Protein AF-A0AAN9B9Y9-F1 (afdb_monomer)

Solvent-accessible surface area (backbone atoms only — not comparable to full-atom values): 14042 Å² total; per-residue (Å²): 107,97,90,59,78,89,82,85,87,78,73,58,68,24,82,73,65,48,73,63,54,46,51,42,49,52,54,28,55,52,28,46,52,49,54,69,41,94,78,52,61,64,66,44,74,48,77,42,57,55,57,67,55,60,54,48,75,81,46,95,63,57,71,70,52,48,52,30,53,48,32,47,52,60,28,45,77,64,21,50,72,43,80,43,78,44,82,70,95,72,79,52,65,71,57,56,49,50,54,50,47,54,57,54,31,71,72,46,88,50,50,93,59,89,73,52,72,68,51,50,53,50,51,52,52,50,52,50,50,52,53,48,21,64,76,49,80,65,56,51,79,93,77,44,42,58,83,78,47,54,75,66,50,35,50,30,53,53,17,47,75,69,54,69,24,70,36,35,38,37,31,28,76,72,71,76,34,97,54,28,66,27,94,74,72,82,48,54,28,37,64,66,34,60,78,72,67,38,71,84,44,47,70,62,46,63,72,67,40,66,92,84,71,45,73,59,41,43,74,69,38,52,57,65,37,42,48,42,43,45,50,49,37,57,77,67,73,50,55,76

Secondary structure (DSSP, 8-state):
-TTPPPP-------SS--HHHHHHHHHHHHHHHHHHSSS--SEEEEEES-HHHHHGGGS---HHHHHHHHHHHHHHTTSEEEEEE--TTS--HHHHHHHHHHHHHTTSPPP--PPPHHHHHHHHHHHHHHHHHHHTTT--TTT-GGGGS-HHHHHHHHHHHHT-SSSHHHHHHTTS-S--B-TTSSSB--HHIIIII-GGGHHHHHHHS-TT--HHHHHHS-HHHHHHHHHHHHHTT---

Nearest PDB structures (foldseek):
  3aa5-assembly1_X  TM=7.289E-01  e=7.548E-03  Escherichia coli K-12
  1wsj-assembly3_C  TM=7.538E-01  e=1.347E-02  Escherichia coli
  1rbs-assembly1_A  TM=7.307E-01  e=1.200E-02  Escherichia coli
  1lav-assembly1_A  TM=6.649E-01  e=1.907E-02  Escherichia coli
  1law-assembly1_A  TM=6.795E-01  e=3.030E-02  Escherichia coli

Organism: NCBI:txid31220

Sequence (240 aa):
MPGRPPETLTTPCGVLCSNFKAEVVALHTAADFLTSLEETPPKVVFLSDCLSALQVLTAPAEHLVEELKKSLNDLSQKASVVLQWIPAHCGIAGNEKADGLAKDAGRQEQPETSLSFRETKTLIKHRWKTAFKERNGGYKPDQDPIHRLSRAEQTAIFRLRTGHCGFKAHLKRIGVAESALCDCGAADQTVEHVLNTCTNFTLLRNQIWPEGATLETKLWGTSEDLKATFQFTTAAELRP

Mean predicted aligned error: 8.9 Å

InterPro domains:
  IPR002156 Ribonuclease H domain [PF00075] (19-105)
  IPR002156 Ribonuclease H domain [PS50879] (1-107)
  IPR012337 Ribonuclease H-like superfamily [SSF53098] (16-109)
  IPR036397 Ribonuclease H superfamily [G3DSA:3.30.420.10] (5-104)

Structure (mmCIF, N/CA/C/O backbone):
data_AF-A0AAN9B9Y9-F1
#
_entry.id   AF-A0AAN9B9Y9-F1
#
loop_
_atom_site.group_PDB
_atom_site.id
_atom_site.type_symbol
_atom_site.label_atom_id
_atom_site.label_alt_id
_atom_site.label_comp_id
_atom_site.label_asym_id
_atom_site.label_entity_id
_atom_site.label_seq_id
_atom_site.pdbx_PDB_ins_code
_atom_site.Cartn_x
_atom_site.Cartn_y
_atom_site.Cartn_z
_atom_site.occupancy
_atom_site.B_iso_or_equiv
_atom_site.auth_seq_id
_atom_site.auth_comp_id
_atom_site.auth_asym_id
_atom_site.auth_atom_id
_atom_site.pdbx_PDB_model_num
ATOM 1 N N . MET A 1 1 ? -31.095 3.823 28.578 1.00 54.66 1 MET A N 1
ATOM 2 C CA . MET A 1 1 ? -32.213 3.661 29.533 1.00 54.66 1 MET A CA 1
ATOM 3 C C . MET A 1 1 ? -33.482 3.429 28.732 1.00 54.66 1 MET A C 1
ATOM 5 O O . MET A 1 1 ? -33.641 4.133 27.737 1.00 54.66 1 MET A O 1
ATOM 9 N N . PRO A 1 2 ? -34.343 2.462 29.083 1.00 48.34 2 PRO A N 1
ATOM 10 C CA . PRO A 1 2 ? -35.635 2.302 28.418 1.00 48.34 2 PRO A CA 1
ATOM 11 C C . PRO A 1 2 ? -36.357 3.659 28.361 1.00 48.34 2 PRO A C 1
ATOM 13 O O . PRO A 1 2 ? -36.579 4.272 29.399 1.00 48.34 2 PRO A O 1
ATOM 16 N N . GLY A 1 3 ? -36.627 4.169 27.155 1.00 65.38 3 GLY A N 1
ATOM 17 C CA . GLY A 1 3 ? -37.324 5.446 26.949 1.00 65.38 3 GLY A CA 1
ATOM 18 C C . GLY A 1 3 ? -36.472 6.727 26.906 1.00 65.38 3 GLY A C 1
ATOM 19 O O . GLY A 1 3 ? -37.033 7.783 26.631 1.00 65.38 3 GLY A O 1
ATOM 20 N N . ARG A 1 4 ? -35.145 6.681 27.110 1.00 70.06 4 ARG A N 1
ATOM 21 C CA . ARG A 1 4 ? -34.273 7.864 26.918 1.00 70.06 4 ARG A CA 1
ATOM 22 C C . ARG A 1 4 ? -33.879 7.986 25.436 1.00 70.06 4 ARG A C 1
ATOM 24 O O . ARG A 1 4 ? -33.503 6.966 24.850 1.00 70.06 4 ARG A O 1
ATOM 31 N N . PRO A 1 5 ? -33.965 9.180 24.817 1.00 77.00 5 PRO A N 1
ATOM 32 C CA . PRO A 1 5 ? -33.551 9.367 23.430 1.00 77.00 5 PRO A CA 1
ATOM 33 C C . PRO A 1 5 ? -32.056 9.055 23.256 1.00 77.00 5 PRO A C 1
ATOM 35 O O . PRO A 1 5 ? -31.288 9.174 24.214 1.00 77.00 5 PRO A O 1
ATOM 38 N N . PRO A 1 6 ? -31.627 8.641 22.052 1.00 84.19 6 PRO A N 1
ATOM 39 C CA . PRO A 1 6 ? -30.222 8.385 21.780 1.00 84.19 6 PRO A CA 1
ATOM 40 C C . PRO A 1 6 ? -29.417 9.678 21.915 1.00 84.19 6 PRO A C 1
ATOM 42 O O . PRO A 1 6 ? -29.689 10.662 21.228 1.00 84.19 6 PRO A O 1
ATOM 45 N N . GLU A 1 7 ? -28.402 9.649 22.771 1.00 88.44 7 GLU A N 1
ATOM 46 C CA . GLU A 1 7 ? -27.444 10.740 22.913 1.00 88.44 7 GLU A CA 1
ATOM 47 C C . GLU A 1 7 ? -26.285 10.564 21.933 1.00 88.44 7 GLU A C 1
ATOM 49 O O . GLU A 1 7 ? -26.023 9.475 21.415 1.00 88.44 7 GLU A O 1
ATOM 54 N N . THR A 1 8 ? -25.636 11.667 21.585 1.00 91.88 8 THR A N 1
ATOM 55 C CA . THR A 1 8 ? -24.572 11.697 20.585 1.00 91.88 8 THR A CA 1
ATOM 56 C C . THR A 1 8 ? -23.450 12.577 21.098 1.00 91.88 8 THR A C 1
ATOM 58 O O . THR A 1 8 ? -23.686 13.715 21.491 1.00 91.88 8 THR A O 1
ATOM 61 N N . LEU A 1 9 ? -22.241 12.024 21.093 1.00 90.75 9 LEU A N 1
ATOM 62 C CA . LEU A 1 9 ? -21.032 12.672 21.579 1.00 90.75 9 LEU A CA 1
ATOM 63 C C . LEU A 1 9 ? -20.006 12.688 20.452 1.00 90.75 9 LEU A C 1
ATOM 65 O O . LEU A 1 9 ? -19.842 11.698 19.740 1.00 90.75 9 LEU A O 1
ATOM 69 N N . THR A 1 10 ? -19.312 13.810 20.307 1.00 91.69 10 THR A N 1
ATOM 70 C CA . THR A 1 10 ? -18.223 13.980 19.344 1.00 91.69 10 THR A CA 1
ATOM 71 C C . THR A 1 10 ? -17.071 14.701 20.016 1.00 91.69 10 THR A C 1
ATOM 73 O O . THR A 1 10 ? -17.288 15.719 20.673 1.00 91.69 10 THR A O 1
ATOM 76 N N . THR A 1 11 ? -15.850 14.211 19.817 1.00 90.25 11 THR A N 1
ATOM 77 C CA . THR A 1 11 ? -14.635 14.832 20.353 1.00 90.25 11 THR A CA 1
ATOM 78 C C . THR A 1 11 ? -13.632 15.048 19.221 1.00 90.25 11 THR A C 1
ATOM 80 O O . THR A 1 11 ? -13.178 14.070 18.621 1.00 90.25 11 THR A O 1
ATOM 83 N N . PRO A 1 12 ? -13.269 16.304 18.907 1.00 90.06 12 PRO A N 1
ATOM 84 C CA . PRO A 1 12 ? -12.158 16.606 18.011 1.00 90.06 12 PRO A CA 1
ATOM 85 C C . PRO A 1 12 ? -10.853 15.985 18.524 1.00 90.06 12 PRO A C 1
ATOM 87 O O . PRO A 1 12 ? -10.478 16.173 19.679 1.00 90.06 12 PRO A O 1
ATOM 90 N N . CYS A 1 13 ? -10.153 15.239 17.670 1.00 88.75 13 CYS A N 1
ATOM 91 C CA . CYS A 1 13 ? -8.964 14.471 18.067 1.00 88.75 13 CYS A CA 1
ATOM 92 C C . CYS A 1 13 ? -7.635 15.152 17.690 1.00 88.75 13 CYS A C 1
ATOM 94 O O . CYS A 1 13 ? -6.559 14.590 17.929 1.00 88.75 13 CYS A O 1
ATOM 96 N N . GLY A 1 14 ? -7.722 16.351 17.110 1.00 87.88 14 GLY A N 1
ATOM 97 C CA . GLY A 1 14 ? -6.598 17.206 16.753 1.00 87.88 14 GLY A CA 1
ATOM 98 C C . GLY A 1 14 ? -6.315 17.256 15.253 1.00 87.88 14 GLY A C 1
ATOM 99 O O . GLY A 1 14 ? -6.733 16.388 14.487 1.00 87.88 14 GLY A O 1
ATOM 100 N N . VAL A 1 15 ? -5.573 18.291 14.836 1.00 85.38 15 VAL A N 1
ATOM 101 C CA . VAL A 1 15 ? -5.260 18.580 13.415 1.00 85.38 15 VAL A CA 1
ATOM 102 C C . VAL A 1 15 ? -4.589 17.391 12.721 1.00 85.38 15 VAL A C 1
ATOM 104 O O . VAL A 1 15 ? -4.795 17.132 11.536 1.00 85.38 15 VAL A O 1
ATOM 107 N N . LEU A 1 16 ? -3.764 16.662 13.469 1.00 84.50 16 LEU A N 1
ATOM 108 C CA . LEU A 1 16 ? -3.099 15.451 13.028 1.00 84.50 16 LEU A CA 1
ATOM 109 C C . LEU A 1 16 ? -3.504 14.322 13.972 1.00 84.50 16 LEU A C 1
ATOM 111 O O . LEU A 1 16 ? -3.171 14.334 15.154 1.00 84.50 16 LEU A O 1
ATOM 115 N N . CYS A 1 17 ? -4.230 13.344 13.439 1.00 85.19 17 CYS A N 1
ATOM 116 C CA . CYS A 1 17 ? -4.747 12.225 14.208 1.00 85.19 17 CYS A CA 1
ATOM 117 C C . CYS A 1 17 ? -4.655 10.937 13.386 1.00 85.19 17 CYS A C 1
ATOM 119 O O . CYS A 1 17 ? -4.873 10.937 12.173 1.00 85.19 17 CYS A O 1
ATOM 121 N N . SER A 1 18 ? -4.299 9.834 14.042 1.00 85.62 18 SER A N 1
ATOM 122 C CA . SER A 1 18 ? -4.436 8.501 13.453 1.00 85.62 18 SER A CA 1
ATOM 123 C C . SER A 1 18 ? -5.837 7.947 13.722 1.00 85.62 18 SER A C 1
ATOM 125 O O . SER A 1 18 ? -6.394 8.211 14.783 1.00 85.62 18 SER A O 1
ATOM 127 N N . ASN A 1 19 ? -6.379 7.110 12.827 1.00 87.50 19 ASN A N 1
ATOM 128 C CA . ASN A 1 19 ? -7.660 6.427 13.084 1.00 87.50 19 ASN A CA 1
ATOM 129 C C . ASN A 1 19 ? -7.637 5.692 14.432 1.00 87.50 19 ASN A C 1
ATOM 131 O O . ASN A 1 19 ? -8.579 5.777 15.201 1.00 87.50 19 ASN A O 1
ATOM 135 N N . PHE A 1 20 ? -6.516 5.043 14.758 1.00 88.50 20 PHE A N 1
ATOM 136 C CA . PHE A 1 20 ? -6.334 4.386 16.049 1.00 88.50 20 PHE A CA 1
ATOM 137 C C . PHE A 1 20 ? -6.527 5.344 17.240 1.00 88.50 20 PHE A C 1
ATOM 139 O O . PHE A 1 20 ? -7.249 5.006 18.172 1.00 88.50 20 PHE A O 1
ATOM 146 N N . LYS A 1 21 ? -5.918 6.540 17.213 1.00 89.12 21 LYS A N 1
ATOM 147 C CA . LYS A 1 21 ? -6.107 7.546 18.271 1.00 89.12 21 LYS A CA 1
ATOM 148 C C . LYS A 1 21 ? -7.563 7.999 18.350 1.00 89.12 21 LYS A C 1
ATOM 150 O O . LYS A 1 21 ? -8.086 8.080 19.453 1.00 89.12 21 LYS A O 1
ATOM 155 N N . ALA A 1 22 ? -8.208 8.255 17.212 1.00 91.56 22 ALA A N 1
ATOM 156 C CA . ALA A 1 22 ? -9.609 8.674 17.183 1.00 91.56 22 ALA A CA 1
ATOM 157 C C . ALA A 1 22 ? -10.536 7.641 17.850 1.00 91.56 22 ALA A C 1
ATOM 159 O O . ALA A 1 22 ? -11.379 8.007 18.663 1.00 91.56 22 ALA A O 1
ATOM 160 N N . GLU A 1 23 ? -10.313 6.353 17.587 1.00 94.06 23 GLU A N 1
ATOM 161 C CA . GLU A 1 23 ? -11.067 5.249 18.198 1.00 94.06 23 GLU A CA 1
ATOM 162 C C . GLU A 1 23 ? -10.848 5.154 19.714 1.00 94.06 23 GLU A C 1
ATOM 164 O O . GLU A 1 23 ? -11.797 5.007 20.483 1.00 94.06 23 GLU A O 1
ATOM 169 N N . VAL A 1 24 ? -9.598 5.292 20.170 1.00 93.25 24 VAL A N 1
ATOM 170 C CA . VAL A 1 24 ? -9.273 5.295 21.606 1.00 93.25 24 VAL A CA 1
ATOM 171 C C . VAL A 1 24 ? -9.904 6.500 22.312 1.00 93.25 24 VAL A C 1
ATOM 173 O O . VAL A 1 24 ? -10.476 6.336 23.388 1.00 93.25 24 VAL A O 1
ATOM 176 N N . VAL A 1 25 ? -9.857 7.690 21.700 1.00 93.31 25 VAL A N 1
ATOM 177 C CA . VAL A 1 25 ? -10.509 8.901 22.228 1.00 93.31 25 VAL A CA 1
ATOM 178 C C . VAL A 1 25 ? -12.027 8.723 22.280 1.00 93.31 25 VAL A C 1
ATOM 180 O O . VAL A 1 25 ? -12.633 9.079 23.284 1.00 93.31 25 VAL A O 1
ATOM 183 N N . ALA A 1 26 ? -12.649 8.128 21.260 1.00 95.44 26 ALA A N 1
ATOM 184 C CA . ALA A 1 26 ? -14.091 7.883 21.249 1.00 95.44 26 ALA A CA 1
ATOM 185 C C . ALA A 1 26 ? -14.529 6.956 22.396 1.00 95.44 26 ALA A C 1
ATOM 187 O O . ALA A 1 26 ? -15.488 7.265 23.109 1.00 95.44 26 ALA A O 1
ATOM 188 N N . LEU A 1 27 ? -13.799 5.856 22.619 1.00 96.38 27 LEU A N 1
ATOM 189 C CA . LEU A 1 27 ? -14.042 4.952 23.748 1.00 96.38 27 LEU A CA 1
ATOM 190 C C . LEU A 1 27 ? -13.842 5.659 25.094 1.00 96.38 27 LEU A C 1
ATOM 192 O O . LEU A 1 27 ? -14.656 5.480 25.998 1.00 96.38 27 LEU A O 1
ATOM 196 N N . HIS A 1 28 ? -12.795 6.479 25.211 1.00 95.50 28 HIS A N 1
ATOM 197 C CA . HIS A 1 28 ? -12.481 7.224 26.430 1.00 95.50 28 HIS A CA 1
ATOM 198 C C . HIS A 1 28 ? -13.590 8.232 26.752 1.00 95.50 28 HIS A C 1
ATOM 200 O O . HIS A 1 28 ? -14.168 8.178 27.834 1.00 95.50 28 HIS A O 1
ATOM 206 N N . THR A 1 29 ? -13.976 9.068 25.781 1.00 95.44 29 THR A N 1
ATOM 207 C CA . THR A 1 29 ? -15.073 10.038 25.917 1.00 95.44 29 THR A CA 1
ATOM 208 C C . THR A 1 29 ? -16.377 9.357 26.327 1.00 95.44 29 THR A C 1
ATOM 210 O O . THR A 1 29 ? -17.087 9.849 27.203 1.00 95.44 29 THR A O 1
ATOM 213 N N . ALA A 1 30 ? -16.711 8.219 25.714 1.00 95.88 30 ALA A N 1
ATOM 214 C CA . ALA A 1 30 ? -17.926 7.488 26.054 1.00 95.88 30 ALA A CA 1
ATOM 215 C C . ALA A 1 30 ? -17.866 6.878 27.471 1.00 95.88 30 ALA A C 1
ATOM 217 O O . ALA A 1 30 ? -18.869 6.909 28.186 1.00 95.88 30 ALA A O 1
ATOM 218 N N . ALA A 1 31 ? -16.709 6.366 27.904 1.00 96.56 31 ALA A N 1
ATOM 219 C CA . ALA A 1 31 ? -16.518 5.846 29.258 1.00 96.56 31 ALA A CA 1
ATOM 220 C C . ALA A 1 31 ? -16.610 6.948 30.329 1.00 96.56 31 ALA A C 1
ATOM 222 O O . ALA A 1 31 ? -17.330 6.778 31.317 1.00 96.56 31 ALA A O 1
ATOM 223 N N . ASP A 1 32 ? -15.962 8.092 30.107 1.00 95.62 32 ASP A N 1
ATOM 224 C CA . ASP A 1 32 ? -16.029 9.263 30.991 1.00 95.62 32 ASP A CA 1
ATOM 225 C C . ASP A 1 32 ? -17.454 9.805 31.100 1.00 95.62 32 ASP A C 1
ATOM 227 O O . ASP A 1 32 ? -17.961 10.069 32.196 1.00 95.62 32 ASP A O 1
ATOM 231 N N . PHE A 1 33 ? -18.143 9.907 29.962 1.00 95.12 33 PHE A N 1
ATOM 232 C CA . PHE A 1 33 ? -19.529 10.343 29.927 1.00 95.12 33 PHE A CA 1
ATOM 233 C C . PHE A 1 33 ? -20.421 9.429 30.776 1.00 95.12 33 PHE A C 1
ATOM 235 O O . PHE A 1 33 ? -21.129 9.908 31.657 1.00 95.12 33 PHE A O 1
ATOM 242 N N . LEU A 1 34 ? -20.346 8.108 30.584 1.00 95.31 34 LEU A N 1
ATOM 243 C CA . LEU A 1 34 ? -21.161 7.156 31.346 1.00 95.31 34 LEU A CA 1
ATOM 244 C C . LEU A 1 34 ? -20.824 7.149 32.843 1.00 95.31 34 LEU A C 1
ATOM 246 O O . LEU A 1 34 ? -21.713 6.950 33.675 1.00 95.31 34 LEU A O 1
ATOM 250 N N . THR A 1 35 ? -19.559 7.388 33.186 1.00 94.88 35 THR A N 1
ATOM 251 C CA . THR A 1 35 ? -19.089 7.462 34.575 1.00 94.88 35 THR A CA 1
ATOM 252 C C . THR A 1 35 ? -19.590 8.718 35.287 1.00 94.88 35 THR A C 1
ATOM 254 O O . THR A 1 35 ? -19.817 8.670 36.500 1.00 94.88 35 THR A O 1
ATOM 257 N N . SER A 1 36 ? -19.791 9.816 34.551 1.00 93.56 36 SER A N 1
ATOM 258 C CA . SER A 1 36 ? -20.272 11.099 35.087 1.00 93.56 36 SER A CA 1
ATOM 259 C C . SER A 1 36 ? -21.797 11.202 35.217 1.00 93.56 36 SER A C 1
ATOM 261 O O . SER A 1 36 ? -22.286 12.151 35.825 1.00 93.56 36 SER A O 1
ATOM 263 N N . LEU A 1 37 ? -22.558 10.226 34.707 1.00 91.94 37 LEU A N 1
ATOM 264 C CA . LEU A 1 37 ? -24.005 10.158 34.921 1.00 91.94 37 LEU A CA 1
ATOM 265 C C . LEU A 1 37 ? -24.347 9.984 36.409 1.00 91.94 37 LEU A C 1
ATOM 267 O O . LEU A 1 37 ? -23.727 9.177 37.103 1.00 91.94 37 LEU A O 1
ATOM 271 N N . GLU A 1 38 ? -25.392 10.682 36.866 1.00 90.38 38 GLU A N 1
ATOM 272 C CA . GLU A 1 38 ? -25.975 10.482 38.204 1.00 90.38 38 GLU A CA 1
ATOM 273 C C . GLU A 1 38 ? -26.453 9.033 38.388 1.00 90.38 38 GLU A C 1
ATOM 275 O O . GLU A 1 38 ? -26.171 8.401 39.403 1.00 90.38 38 GLU A O 1
ATOM 280 N N . GLU A 1 39 ? -27.107 8.483 37.359 1.00 90.94 39 GLU A N 1
ATOM 281 C CA . GLU A 1 39 ? -27.554 7.091 37.302 1.00 90.94 39 GLU A CA 1
ATOM 282 C C . GLU A 1 39 ? -26.877 6.354 36.140 1.00 90.94 39 GLU A C 1
ATOM 284 O O . GLU A 1 39 ? -27.309 6.413 34.981 1.00 90.94 39 GLU A O 1
ATOM 289 N N . THR A 1 40 ? -25.795 5.636 36.444 1.00 91.44 40 THR A N 1
ATOM 290 C CA . THR A 1 40 ? -25.102 4.793 35.465 1.00 91.44 40 THR A CA 1
ATOM 291 C C . THR A 1 40 ? -25.932 3.535 35.154 1.00 91.44 40 THR 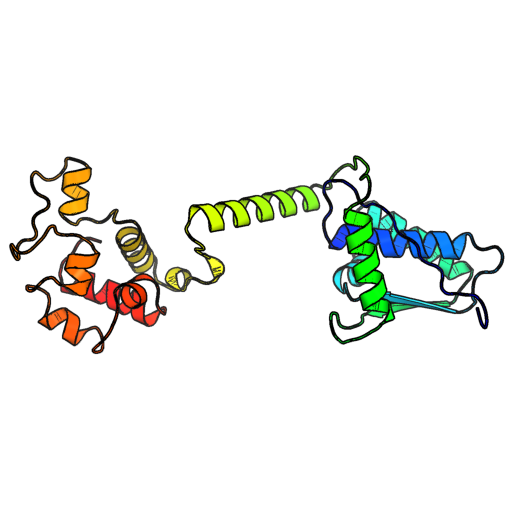A C 1
ATOM 293 O O . THR A 1 40 ? -26.390 2.853 36.074 1.00 91.44 40 THR A O 1
ATOM 296 N N . PRO A 1 41 ? -26.121 3.163 33.871 1.00 91.38 41 PRO A N 1
ATOM 297 C CA . PRO A 1 41 ? -26.772 1.905 33.515 1.00 91.38 41 PRO A CA 1
ATOM 298 C C . PRO A 1 41 ? -26.030 0.691 34.103 1.00 91.38 41 PRO A C 1
ATOM 300 O O . PRO A 1 41 ? -24.809 0.623 33.987 1.00 91.38 41 PRO A O 1
ATOM 303 N N . PRO A 1 42 ? -26.731 -0.329 34.632 1.00 93.81 42 PRO A N 1
ATOM 304 C CA . PRO A 1 42 ? -26.081 -1.476 35.276 1.00 93.81 42 PRO A CA 1
ATOM 305 C C . PRO A 1 42 ? -25.309 -2.373 34.295 1.00 93.81 42 PRO A C 1
ATOM 307 O O . PRO A 1 42 ? -24.472 -3.175 34.708 1.00 93.81 42 PRO A O 1
ATOM 310 N N . LYS A 1 43 ? -25.608 -2.274 32.995 1.00 96.38 43 LYS A N 1
ATOM 311 C CA . LYS A 1 43 ? -24.943 -3.012 31.918 1.00 96.38 43 LYS A CA 1
ATOM 312 C C . LYS A 1 43 ? -24.633 -2.059 30.773 1.00 96.38 43 LYS A C 1
ATOM 314 O O . LYS A 1 43 ? -25.534 -1.379 30.281 1.00 96.38 43 LYS A O 1
ATOM 319 N N . VAL A 1 44 ? -23.380 -2.057 30.337 1.00 96.62 44 VAL A N 1
ATOM 320 C CA . VAL A 1 44 ? -22.867 -1.228 29.246 1.00 96.62 44 VAL A CA 1
ATOM 321 C C . VAL A 1 44 ? -22.127 -2.124 28.260 1.00 96.62 44 VAL A C 1
ATOM 323 O O . VAL A 1 44 ? -21.285 -2.928 28.653 1.00 96.62 44 VAL A O 1
ATOM 326 N N . VAL A 1 45 ? -22.427 -1.965 26.971 1.00 96.94 45 VAL A N 1
ATOM 327 C CA . VAL A 1 45 ? -21.715 -2.645 25.885 1.00 96.94 45 VAL A CA 1
ATOM 328 C C . VAL A 1 45 ? -21.156 -1.588 24.941 1.00 96.94 45 VAL A C 1
ATOM 330 O O . VAL A 1 45 ? -21.923 -0.835 24.344 1.00 96.94 45 VAL A O 1
ATOM 333 N N . PHE A 1 46 ? -19.835 -1.543 24.799 1.00 97.06 46 PHE A N 1
ATOM 334 C CA . PHE A 1 46 ? -19.165 -0.764 23.762 1.00 97.06 46 PHE A CA 1
ATOM 335 C C . PHE A 1 46 ? -19.022 -1.631 22.516 1.00 97.06 46 PHE A C 1
ATOM 337 O O . PHE A 1 46 ? -18.447 -2.720 22.572 1.00 97.06 46 PHE A O 1
ATOM 344 N N . LEU A 1 47 ? -19.545 -1.137 21.399 1.00 96.94 47 LEU A N 1
ATOM 345 C CA . LEU A 1 47 ? -19.409 -1.754 20.086 1.00 96.94 47 LEU A CA 1
ATOM 346 C C . LEU A 1 47 ? -18.407 -0.924 19.284 1.00 96.94 47 LEU A C 1
ATOM 348 O O . LEU A 1 47 ? -18.615 0.276 19.129 1.00 96.94 47 LEU A O 1
ATOM 352 N N . SER A 1 48 ? -17.331 -1.543 18.803 1.00 96.19 48 SER A N 1
ATOM 353 C CA . SER A 1 48 ? -16.330 -0.879 17.956 1.00 96.19 48 SER A CA 1
ATOM 354 C C . SER A 1 48 ? -15.893 -1.821 16.844 1.00 96.19 48 SER A C 1
ATOM 356 O O . SER A 1 48 ? -15.705 -3.018 17.073 1.00 96.19 48 SER A O 1
ATOM 358 N N . ASP A 1 49 ? -15.709 -1.293 15.639 1.00 95.44 49 ASP A N 1
ATOM 359 C CA . ASP A 1 49 ? -15.135 -2.039 14.522 1.00 95.44 49 ASP A CA 1
ATOM 360 C C . ASP A 1 49 ? -13.598 -1.985 14.477 1.00 95.44 49 ASP A C 1
ATOM 362 O O . ASP A 1 49 ? -12.949 -2.743 13.743 1.00 95.44 49 ASP A O 1
ATOM 366 N N . CYS A 1 50 ? -12.986 -1.196 15.363 1.00 94.38 50 CYS A N 1
ATOM 367 C CA . CYS A 1 50 ? -11.546 -1.085 15.508 1.00 94.38 50 CYS A CA 1
ATOM 368 C C . CYS A 1 50 ? -10.987 -2.142 16.470 1.00 94.38 50 CYS A C 1
ATOM 370 O O . CYS A 1 50 ? -10.703 -1.884 17.642 1.00 94.38 50 CYS A O 1
ATOM 372 N N . LEU A 1 51 ? -10.726 -3.347 15.949 1.00 92.50 51 LEU A N 1
ATOM 373 C CA . LEU A 1 51 ? -10.129 -4.442 16.730 1.00 92.50 51 LEU A CA 1
ATOM 374 C C . LEU A 1 51 ? -8.837 -4.016 17.453 1.00 92.50 51 LEU A C 1
ATOM 376 O O . LEU A 1 51 ? -8.605 -4.402 18.597 1.00 92.50 51 LEU A O 1
ATOM 380 N N . SER A 1 52 ? -8.012 -3.182 16.810 1.00 91.06 52 SER A N 1
ATOM 381 C CA . SER A 1 52 ? -6.757 -2.707 17.403 1.00 91.06 52 SER A CA 1
ATOM 382 C C . SER A 1 52 ? -6.956 -1.801 18.623 1.00 91.06 52 SER A C 1
ATOM 384 O O . SER A 1 52 ? -6.144 -1.863 19.546 1.00 91.06 52 SER A O 1
ATOM 386 N N . ALA A 1 53 ? -8.039 -1.015 18.672 1.00 91.88 53 ALA A N 1
ATOM 387 C CA . ALA A 1 53 ? -8.382 -0.182 19.826 1.00 91.88 53 ALA A CA 1
ATOM 388 C C . ALA A 1 53 ? -8.873 -1.019 21.017 1.00 91.88 53 ALA A C 1
ATOM 390 O O . ALA A 1 53 ? -8.670 -0.631 22.162 1.00 91.88 53 ALA A O 1
ATOM 391 N N . LEU A 1 54 ? -9.448 -2.200 20.769 1.00 93.25 54 LEU A N 1
ATOM 392 C CA . LEU A 1 54 ? -9.829 -3.128 21.837 1.00 93.25 54 LEU A CA 1
ATOM 393 C C . LEU A 1 54 ? -8.628 -3.944 22.333 1.00 93.25 54 LEU A C 1
ATOM 395 O O . LEU A 1 54 ? -8.413 -4.081 23.535 1.00 93.25 54 LEU A O 1
ATOM 399 N N . GLN A 1 55 ? -7.800 -4.449 21.416 1.00 91.69 55 GLN A N 1
ATOM 400 C CA . GLN A 1 55 ? -6.624 -5.259 21.754 1.00 91.69 55 GLN A CA 1
ATOM 401 C C . GLN A 1 55 ? -5.539 -4.471 22.497 1.00 91.69 55 GLN A C 1
ATOM 403 O O . GLN A 1 55 ? -4.794 -5.050 23.285 1.00 91.69 55 GLN A O 1
ATOM 408 N N . VAL A 1 56 ? -5.430 -3.154 22.286 1.00 89.50 56 VAL A N 1
ATOM 409 C CA . VAL A 1 56 ? -4.406 -2.351 22.977 1.00 89.50 56 VAL A CA 1
ATOM 410 C C . VAL A 1 56 ? -4.605 -2.329 24.499 1.00 89.50 56 VAL A C 1
ATOM 412 O O . VAL A 1 56 ? -3.647 -2.139 25.248 1.00 89.50 56 VAL A O 1
ATOM 415 N N . LEU A 1 57 ? -5.822 -2.605 24.979 1.00 89.19 57 LEU A N 1
ATOM 416 C CA . LEU A 1 57 ? -6.133 -2.647 26.406 1.00 89.19 57 LEU A CA 1
ATOM 417 C C . LEU A 1 57 ? -5.407 -3.783 27.142 1.00 89.19 57 LEU A C 1
ATOM 419 O O . LEU A 1 57 ? -5.159 -3.6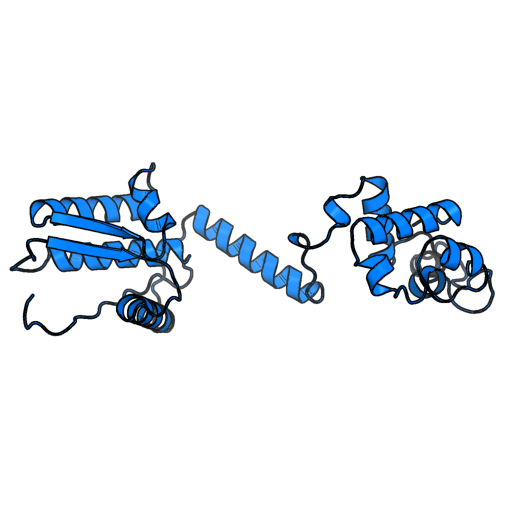77 28.343 1.00 89.19 57 LEU A O 1
ATOM 423 N N . THR A 1 58 ? -4.981 -4.830 26.433 1.00 86.50 58 THR A N 1
ATOM 424 C CA . THR A 1 58 ? -4.218 -5.947 27.013 1.00 86.50 58 THR A CA 1
ATOM 425 C C . THR A 1 58 ? -2.700 -5.782 26.883 1.00 86.50 58 THR A C 1
ATOM 427 O O . THR A 1 58 ? -1.956 -6.638 27.351 1.00 86.50 58 THR A O 1
ATOM 430 N N . ALA A 1 59 ? -2.219 -4.708 26.249 1.00 80.69 59 ALA A N 1
ATOM 431 C CA . ALA A 1 59 ? -0.798 -4.460 25.996 1.00 80.69 59 ALA A CA 1
ATOM 432 C C . ALA A 1 59 ? -0.215 -3.367 26.923 1.00 80.69 59 ALA A C 1
ATOM 434 O O . ALA A 1 59 ? -0.982 -2.584 27.506 1.00 80.69 59 ALA A O 1
ATOM 435 N N . PRO A 1 60 ? 1.128 -3.273 27.056 1.00 74.50 60 PRO A N 1
ATOM 436 C CA . PRO A 1 60 ? 1.793 -2.090 27.604 1.00 74.50 60 PRO A CA 1
ATOM 437 C C . PRO A 1 60 ? 1.368 -0.840 26.825 1.00 74.50 60 PRO A C 1
ATOM 439 O O . PRO A 1 60 ? 1.350 -0.851 25.593 1.00 74.50 60 PRO A O 1
ATOM 442 N N . ALA A 1 61 ? 0.966 0.201 27.546 1.00 70.44 61 ALA A N 1
ATOM 443 C CA . ALA A 1 61 ? 0.164 1.294 27.011 1.00 70.44 61 ALA A CA 1
ATOM 444 C C . ALA A 1 61 ? 0.958 2.606 26.904 1.00 70.44 61 ALA A C 1
ATOM 446 O O . ALA A 1 61 ? 1.800 2.907 27.741 1.00 70.44 61 ALA A O 1
ATOM 447 N N . GLU A 1 62 ? 0.677 3.390 25.859 1.00 75.88 62 GLU A N 1
ATOM 448 C CA . GLU A 1 62 ? 1.006 4.823 25.819 1.00 75.88 62 GLU A CA 1
ATOM 449 C C . GLU A 1 62 ? 0.005 5.588 26.713 1.00 75.88 62 GLU A C 1
ATOM 451 O O . GLU A 1 62 ? -1.085 5.080 26.973 1.00 75.88 62 GLU A O 1
ATOM 456 N N . HIS A 1 63 ? 0.337 6.814 27.140 1.00 82.31 63 HIS A N 1
ATOM 457 C CA . HIS A 1 63 ? -0.461 7.617 28.089 1.00 82.31 63 HIS A CA 1
ATOM 458 C C . HIS A 1 63 ? -1.973 7.625 27.798 1.00 82.31 63 HIS A C 1
ATOM 460 O O . HIS A 1 63 ? -2.772 7.323 28.674 1.00 82.31 63 HIS A O 1
ATOM 466 N N . LEU A 1 64 ? -2.367 7.872 26.544 1.00 84.75 64 LEU A N 1
ATOM 467 C CA . LEU A 1 64 ? -3.778 7.902 26.136 1.00 84.75 64 LEU A CA 1
ATOM 468 C C . LEU A 1 64 ? -4.508 6.568 26.386 1.00 84.75 64 LEU A C 1
ATOM 470 O O . LEU A 1 64 ? -5.689 6.532 26.719 1.00 84.75 64 LEU A O 1
ATOM 474 N N . VAL A 1 65 ? -3.811 5.445 26.211 1.00 89.56 65 VAL A N 1
ATOM 475 C CA . VAL A 1 65 ? -4.384 4.121 26.470 1.00 89.56 65 VAL A CA 1
ATOM 476 C C . VAL A 1 65 ? -4.470 3.863 27.977 1.00 89.56 65 VAL A C 1
ATOM 478 O O . VAL A 1 65 ? -5.390 3.177 28.415 1.00 89.56 65 VAL A O 1
ATOM 481 N N . GLU A 1 66 ? -3.555 4.408 28.782 1.00 91.12 66 GLU A N 1
ATOM 482 C CA . GLU A 1 66 ? -3.670 4.356 30.246 1.00 91.12 66 GLU A CA 1
ATOM 483 C C . GLU A 1 66 ? -4.871 5.158 30.752 1.00 91.12 66 GLU A C 1
ATOM 485 O O . GLU A 1 66 ? -5.607 4.659 31.605 1.00 91.12 66 GLU A O 1
ATOM 490 N N . GLU A 1 67 ? -5.126 6.336 30.179 1.00 91.81 67 GLU A N 1
ATOM 491 C CA . GLU A 1 67 ? -6.328 7.132 30.458 1.00 91.81 67 GLU A CA 1
ATOM 492 C C . GLU A 1 67 ? -7.59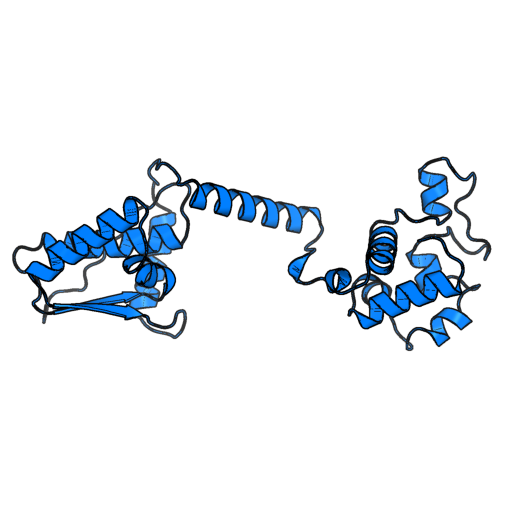7 6.341 30.122 1.00 91.81 67 GLU A C 1
ATOM 494 O O . GLU A 1 67 ? -8.451 6.164 30.987 1.00 91.81 67 GLU A O 1
ATOM 499 N N . LEU A 1 68 ? -7.678 5.737 28.928 1.00 94.69 68 LEU A N 1
ATOM 500 C CA . LEU A 1 68 ? -8.803 4.864 28.565 1.00 94.69 68 LEU A CA 1
ATOM 501 C C . LEU A 1 68 ? -8.986 3.698 29.549 1.00 94.69 68 LEU A C 1
ATOM 503 O O . LEU A 1 68 ? -10.108 3.419 29.975 1.00 94.69 68 LEU A O 1
ATOM 507 N N . LYS A 1 69 ? -7.902 3.004 29.922 1.00 95.00 69 LYS A N 1
ATOM 508 C CA . LYS A 1 69 ? -7.970 1.907 30.902 1.00 95.00 69 LYS A CA 1
ATOM 509 C C . LYS A 1 69 ? -8.518 2.396 32.238 1.00 95.00 69 LYS A C 1
ATOM 511 O O . LYS A 1 69 ? -9.333 1.701 32.839 1.00 95.00 69 LYS A O 1
ATOM 516 N N . LYS A 1 70 ? -8.088 3.574 32.693 1.00 94.88 70 LYS A N 1
ATOM 517 C CA . LYS A 1 70 ? -8.578 4.185 33.928 1.00 94.88 70 LYS A CA 1
ATOM 518 C C . LYS A 1 70 ? -10.077 4.477 33.839 1.00 94.88 70 LYS A C 1
ATOM 520 O O . LYS A 1 70 ? -10.812 3.980 34.684 1.00 94.88 70 LYS A O 1
ATOM 525 N N . SER A 1 71 ? -10.541 5.157 32.792 1.00 95.94 71 SER A N 1
ATOM 526 C CA . SER A 1 71 ? -11.965 5.480 32.620 1.00 95.94 71 SER A CA 1
ATOM 527 C C . SER A 1 71 ? -12.851 4.237 32.526 1.00 95.94 71 SER A C 1
ATOM 529 O O . SER A 1 71 ? -13.933 4.190 33.109 1.00 95.94 71 SER A O 1
ATOM 531 N N . LEU A 1 72 ? -12.390 3.185 31.840 1.00 96.75 72 LEU A N 1
ATOM 532 C CA . LEU A 1 72 ? -13.107 1.907 31.785 1.00 96.75 72 LEU A CA 1
ATOM 533 C C . LEU A 1 72 ? -13.142 1.201 33.147 1.00 96.75 72 LEU A C 1
ATOM 535 O O . LEU A 1 72 ? -14.172 0.630 33.509 1.00 96.75 72 LEU A O 1
ATOM 539 N N . ASN A 1 73 ? -12.048 1.249 33.912 1.00 95.88 73 ASN A N 1
ATOM 540 C CA . ASN A 1 73 ? -11.998 0.692 35.262 1.00 95.88 73 ASN A CA 1
ATOM 541 C C . ASN A 1 73 ? -12.926 1.450 36.217 1.00 95.88 73 ASN A C 1
ATOM 543 O O . ASN A 1 73 ? -13.658 0.808 36.972 1.00 95.88 73 ASN A O 1
ATOM 547 N N . ASP A 1 74 ? -12.952 2.779 36.147 1.00 96.31 74 ASP A N 1
ATOM 548 C CA . ASP A 1 74 ? -13.842 3.620 36.948 1.00 96.31 74 ASP A CA 1
ATOM 549 C C . ASP A 1 74 ? -15.314 3.326 36.609 1.00 96.31 74 ASP A C 1
ATOM 551 O O . ASP A 1 74 ? -16.132 3.115 37.509 1.00 96.31 74 ASP A O 1
ATOM 555 N N . LEU A 1 75 ? -15.647 3.184 35.319 1.00 97.31 75 LEU A N 1
ATOM 556 C CA . LEU A 1 75 ? -16.981 2.767 34.882 1.00 97.31 75 LEU A CA 1
ATOM 557 C C . LEU A 1 75 ? -17.343 1.359 35.381 1.00 97.31 75 LEU A C 1
ATOM 559 O O . LEU A 1 75 ? -18.482 1.113 35.784 1.00 97.31 75 LEU A O 1
ATOM 563 N N . SER A 1 76 ? -16.378 0.435 35.395 1.00 96.88 76 SER A N 1
ATOM 564 C CA . SER A 1 76 ? -16.595 -0.949 35.842 1.00 96.88 76 SER A CA 1
ATOM 565 C C . SER A 1 76 ? -16.942 -1.068 37.331 1.00 96.88 76 SER A C 1
ATOM 567 O O . SER A 1 76 ? -17.553 -2.054 37.739 1.00 96.88 76 SER A O 1
ATOM 569 N N . GLN A 1 77 ? -16.624 -0.048 38.141 1.00 96.50 77 GLN A N 1
ATOM 570 C CA . GLN A 1 77 ? -17.060 0.011 39.542 1.00 96.50 77 GLN A CA 1
ATOM 571 C C . GLN A 1 77 ? -18.571 0.259 39.675 1.00 96.50 77 GLN A C 1
ATOM 573 O O . GLN A 1 77 ? -19.150 -0.040 40.718 1.00 96.50 77 GLN A O 1
ATOM 578 N N . LYS A 1 78 ? -19.218 0.807 38.636 1.00 95.75 78 LYS A N 1
ATOM 579 C CA . LYS A 1 78 ? -20.645 1.175 38.632 1.00 95.75 78 LYS A CA 1
ATOM 580 C C . LYS A 1 78 ? -21.501 0.289 37.724 1.00 95.75 78 LYS A C 1
ATOM 582 O O . LYS A 1 78 ? -22.710 0.203 37.923 1.00 95.75 78 LYS A O 1
ATOM 587 N N . ALA A 1 79 ? -20.898 -0.349 36.721 1.00 96.50 79 ALA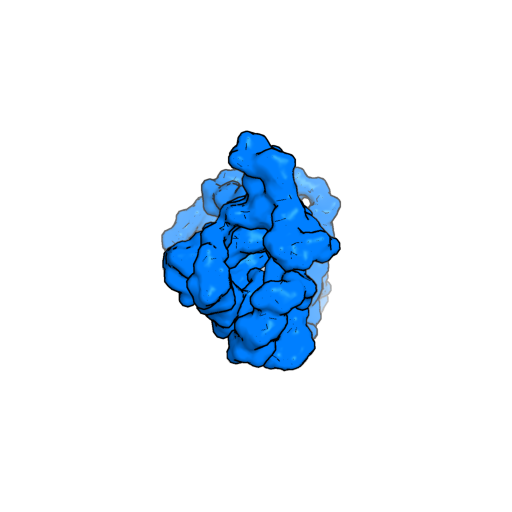 A N 1
ATOM 588 C CA . ALA A 1 79 ? -21.605 -1.099 35.690 1.00 96.50 79 ALA A CA 1
ATOM 589 C C . ALA A 1 79 ? -20.851 -2.362 35.264 1.00 96.50 79 ALA A C 1
ATOM 591 O O . ALA A 1 79 ? -19.625 -2.415 35.259 1.00 96.50 79 ALA A O 1
ATOM 592 N N . SER A 1 80 ? -21.591 -3.367 34.794 1.00 97.69 80 SER A N 1
ATOM 593 C CA . SER A 1 80 ? -21.002 -4.462 34.023 1.00 97.69 80 SER A CA 1
ATOM 594 C C . SER A 1 80 ? -20.653 -3.955 32.623 1.00 97.69 80 SER A C 1
ATOM 596 O O . SER A 1 80 ? -21.550 -3.641 31.837 1.00 97.69 80 SER A O 1
ATOM 598 N N . VAL A 1 81 ? -19.355 -3.853 32.330 1.00 97.31 81 VAL A N 1
ATOM 599 C CA . VAL A 1 81 ? -18.830 -3.324 31.064 1.00 97.31 81 VAL A CA 1
ATOM 600 C C . VAL A 1 81 ? -18.381 -4.462 30.154 1.00 97.31 81 VAL A C 1
ATOM 602 O O . VAL A 1 81 ? -17.598 -5.321 30.555 1.00 97.31 81 VAL A O 1
ATOM 605 N N . VAL A 1 82 ? -18.850 -4.442 28.907 1.00 96.94 82 VAL A N 1
ATOM 606 C CA . VAL A 1 82 ? -18.434 -5.358 27.841 1.00 96.94 82 VAL A CA 1
ATOM 607 C C . VAL A 1 82 ? -17.886 -4.554 26.669 1.00 96.94 82 VAL A C 1
ATOM 609 O O . VAL A 1 82 ? -18.493 -3.575 26.241 1.00 96.94 82 VAL A O 1
ATOM 612 N N . LEU A 1 83 ? -16.755 -4.998 26.127 1.00 96.44 83 LEU A N 1
ATOM 613 C CA . LEU A 1 83 ? -16.182 -4.490 24.885 1.00 96.44 83 LEU A CA 1
ATOM 614 C C . LEU A 1 83 ? -16.369 -5.557 23.805 1.00 96.44 83 LEU A C 1
ATOM 616 O O . LEU A 1 83 ? -15.875 -6.674 23.954 1.00 96.44 83 LEU A O 1
ATOM 620 N N . GLN A 1 84 ? -17.080 -5.230 22.731 1.00 96.44 84 GLN A N 1
ATOM 621 C CA . GLN A 1 84 ? -17.408 -6.173 21.668 1.00 96.44 84 GLN A CA 1
ATOM 622 C C . GLN A 1 84 ? -16.969 -5.615 20.318 1.00 96.44 84 GLN A C 1
ATOM 624 O O . GLN A 1 84 ? -17.403 -4.545 19.889 1.00 96.44 84 GLN A O 1
ATOM 629 N N . TRP A 1 85 ? -16.128 -6.384 19.628 1.00 97.12 85 TRP A N 1
ATOM 630 C CA . TRP A 1 85 ? -15.778 -6.083 18.248 1.00 97.12 85 TRP A CA 1
ATOM 631 C C . TRP A 1 85 ? -16.957 -6.379 17.315 1.00 97.12 85 TRP A C 1
ATOM 633 O O . TRP A 1 85 ? -17.605 -7.422 17.454 1.00 97.12 85 TRP A O 1
ATOM 643 N N . ILE A 1 86 ? -17.206 -5.495 16.352 1.00 96.50 86 ILE A N 1
ATOM 644 C CA . ILE A 1 86 ? -18.197 -5.687 15.288 1.00 96.50 86 ILE A CA 1
ATOM 645 C C . ILE A 1 86 ? -17.561 -5.486 13.904 1.00 96.50 86 ILE A C 1
ATOM 647 O O . ILE A 1 86 ? -16.585 -4.757 13.778 1.00 96.50 86 ILE A O 1
ATOM 651 N N . PRO A 1 87 ? -18.068 -6.128 12.840 1.00 94.75 87 PRO A N 1
ATOM 652 C CA . PRO A 1 87 ? -17.550 -5.894 11.496 1.00 94.75 87 PRO A CA 1
ATOM 653 C C . PRO A 1 87 ? -17.905 -4.491 10.978 1.00 94.75 87 PRO A C 1
ATOM 655 O O . PRO A 1 87 ? -19.054 -4.058 11.069 1.00 94.75 87 PRO A O 1
ATOM 658 N N . ALA A 1 88 ? -16.932 -3.818 10.362 1.00 91.69 88 ALA A N 1
ATOM 659 C CA . ALA A 1 88 ? -17.138 -2.548 9.668 1.00 91.69 88 ALA A CA 1
ATOM 660 C C . ALA A 1 88 ? -17.977 -2.723 8.385 1.00 91.69 88 ALA A C 1
ATOM 662 O O . ALA A 1 88 ? -17.958 -3.783 7.755 1.00 91.69 88 ALA A O 1
ATOM 663 N N . HIS A 1 89 ? -18.663 -1.655 7.961 1.00 86.69 89 HIS A N 1
ATOM 664 C CA . HIS A 1 89 ? -19.313 -1.524 6.641 1.00 86.69 89 HIS A CA 1
ATOM 665 C C . HIS A 1 89 ? -20.298 -2.643 6.254 1.00 86.69 89 HIS A C 1
ATOM 667 O O . HIS A 1 89 ? -20.398 -3.023 5.088 1.00 86.69 89 HIS A O 1
ATOM 673 N N . CYS A 1 90 ? -21.039 -3.168 7.229 1.00 92.81 90 CYS A N 1
ATOM 674 C CA . CYS A 1 90 ? -22.000 -4.251 7.020 1.00 92.81 90 CYS A CA 1
ATOM 675 C C . CYS A 1 90 ? -23.467 -3.859 7.287 1.00 92.81 90 CYS A C 1
ATOM 677 O O . CYS A 1 90 ? -24.305 -4.742 7.455 1.00 92.81 90 CYS A O 1
ATOM 679 N N . GLY A 1 91 ? -23.803 -2.562 7.334 1.00 90.31 91 GLY A N 1
ATOM 680 C CA . GLY A 1 91 ? -25.187 -2.114 7.543 1.00 90.31 91 GLY A CA 1
ATOM 681 C C . GLY A 1 91 ? -25.612 -1.960 9.007 1.00 90.31 91 GLY A C 1
ATOM 682 O O . GLY A 1 91 ? -26.804 -1.834 9.287 1.00 90.31 91 GLY A O 1
ATOM 683 N N . ILE A 1 92 ? -24.684 -2.003 9.973 1.00 94.19 92 ILE A N 1
ATOM 684 C CA . ILE A 1 92 ? -25.020 -1.799 11.392 1.00 94.19 92 ILE A CA 1
ATOM 685 C C . ILE A 1 92 ? -25.278 -0.307 11.623 1.00 94.19 92 ILE A C 1
ATOM 687 O O . ILE A 1 92 ? -24.342 0.475 11.783 1.00 94.19 92 ILE A O 1
ATOM 691 N N . ALA A 1 93 ? -26.555 0.074 11.703 1.00 93.88 93 ALA A N 1
ATOM 692 C CA . ALA A 1 93 ? -26.992 1.472 11.781 1.00 93.88 93 ALA A CA 1
ATOM 693 C C . ALA A 1 93 ? -26.290 2.300 12.878 1.00 93.88 93 ALA A C 1
ATOM 695 O O . ALA A 1 93 ? -25.967 3.466 12.665 1.00 93.88 93 ALA A O 1
ATOM 696 N N . GLY A 1 94 ? -26.025 1.708 14.050 1.00 92.94 94 GLY A N 1
ATOM 697 C CA . GLY A 1 94 ? -25.292 2.377 15.131 1.00 92.94 94 GLY A CA 1
ATOM 698 C C . GLY A 1 94 ? -23.825 2.663 14.788 1.00 92.94 94 GLY A C 1
ATOM 699 O O . GLY A 1 94 ? -23.342 3.754 15.082 1.00 92.94 94 GLY A O 1
ATOM 700 N N . ASN A 1 95 ? -23.148 1.719 14.123 1.00 95.12 95 ASN A N 1
ATOM 701 C CA . ASN A 1 95 ? -21.757 1.875 13.683 1.00 95.12 95 ASN A CA 1
ATOM 702 C C . ASN A 1 95 ? -21.656 2.914 12.568 1.00 95.12 95 ASN A C 1
ATOM 704 O O . ASN A 1 95 ? -20.847 3.826 12.642 1.00 95.12 95 ASN A O 1
ATOM 708 N N . GLU A 1 96 ? -22.539 2.837 11.571 1.00 94.88 96 GLU A N 1
ATOM 709 C CA . GLU A 1 96 ? -22.568 3.800 10.464 1.00 94.88 96 GLU A CA 1
ATOM 710 C C . GLU A 1 96 ? -22.849 5.226 10.950 1.00 94.88 96 GLU A C 1
ATOM 712 O O . GLU A 1 96 ? -22.270 6.190 10.444 1.00 94.88 96 GLU A O 1
ATOM 717 N N . LYS A 1 97 ? -23.702 5.369 11.974 1.00 94.50 97 LYS A N 1
ATOM 718 C CA . LYS A 1 97 ? -23.926 6.656 12.634 1.00 94.50 97 LYS A CA 1
ATOM 719 C C . LYS A 1 97 ? -22.662 7.144 13.348 1.00 94.50 97 LYS A C 1
ATOM 721 O O . LYS A 1 97 ? -22.330 8.318 13.205 1.00 94.50 97 LYS A O 1
ATOM 726 N N . ALA A 1 98 ? -21.961 6.281 14.087 1.00 94.50 98 ALA A N 1
ATOM 727 C CA . ALA A 1 98 ? -20.700 6.633 14.746 1.00 94.50 98 ALA A CA 1
ATOM 728 C C . ALA A 1 98 ? -19.618 7.058 13.732 1.00 94.50 98 ALA A C 1
ATOM 730 O O . ALA A 1 98 ? -18.999 8.105 13.913 1.00 94.50 98 ALA A O 1
ATOM 731 N N . ASP A 1 99 ? -19.482 6.339 12.614 1.00 94.50 99 ASP A N 1
ATOM 732 C CA . ASP A 1 99 ? -18.587 6.691 11.503 1.00 94.50 99 ASP A CA 1
ATOM 733 C C . ASP A 1 99 ? -18.912 8.065 10.904 1.00 94.50 99 ASP A C 1
ATOM 735 O O . ASP A 1 99 ? -18.017 8.857 10.593 1.00 94.50 99 ASP A O 1
ATOM 739 N N . GLY A 1 100 ? -20.203 8.353 10.705 1.00 94.00 100 GLY A N 1
ATOM 740 C CA . GLY A 1 100 ? -20.670 9.652 10.223 1.00 94.00 100 GLY A CA 1
ATOM 741 C C . GLY A 1 100 ? -20.287 10.779 11.180 1.00 94.00 100 GLY A C 1
ATOM 742 O O . GLY A 1 100 ? -19.702 11.777 10.762 1.00 94.00 100 GLY A O 1
ATOM 743 N N . LEU A 1 101 ? -20.525 10.572 12.476 1.00 94.56 101 LEU A N 1
ATOM 744 C CA . LEU A 1 101 ? -20.178 11.527 13.526 1.00 94.56 101 LEU A CA 1
ATOM 745 C C . LEU A 1 101 ? -18.671 11.762 13.631 1.00 94.56 101 LEU A C 1
ATOM 747 O O . LEU A 1 101 ? -18.250 12.906 13.781 1.00 94.56 101 LEU A O 1
ATOM 751 N N . ALA A 1 102 ? -17.853 10.717 13.499 1.00 93.44 102 ALA A N 1
ATOM 752 C CA . ALA A 1 102 ? -16.399 10.845 13.478 1.00 93.44 102 ALA A CA 1
ATOM 753 C C . ALA A 1 102 ? -15.918 11.674 12.271 1.00 93.44 102 ALA A C 1
ATOM 755 O O . ALA A 1 102 ? -15.055 12.544 12.413 1.00 93.44 102 ALA A O 1
ATOM 756 N N . LYS A 1 103 ? -16.512 11.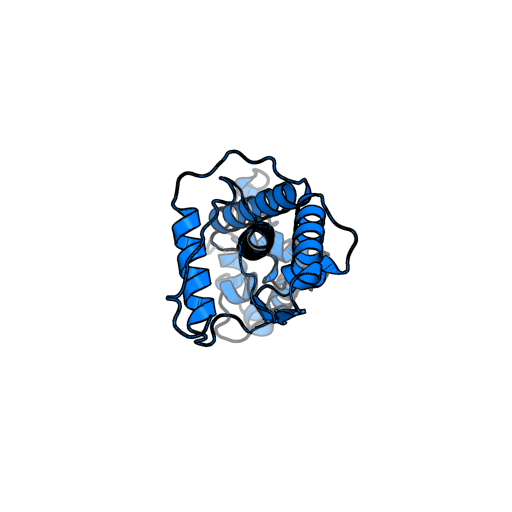465 11.086 1.00 92.25 103 LYS A N 1
ATOM 757 C CA . LYS A 1 103 ? -16.212 12.258 9.879 1.00 92.25 103 LYS A CA 1
ATOM 758 C C . LYS A 1 103 ? -16.598 13.725 10.041 1.00 92.25 103 LYS A C 1
ATOM 760 O O . LYS A 1 103 ? -15.833 14.596 9.631 1.00 92.25 103 LYS A O 1
ATOM 765 N N . ASP A 1 104 ? -17.758 13.998 10.629 1.00 92.00 104 ASP A N 1
ATOM 766 C CA . ASP A 1 104 ? -18.218 15.366 10.863 1.00 92.00 104 ASP A CA 1
ATOM 767 C C . ASP A 1 104 ? -17.395 16.062 11.950 1.00 92.00 104 ASP A C 1
ATOM 769 O O . ASP A 1 104 ? -17.020 17.222 11.777 1.00 92.00 104 ASP A O 1
ATOM 773 N N . ALA A 1 105 ? -17.014 15.350 13.014 1.00 91.62 105 ALA A N 1
ATOM 774 C CA . ALA A 1 105 ? -16.100 15.855 14.036 1.00 91.62 105 ALA A CA 1
ATOM 775 C C . ALA A 1 105 ? -14.741 16.255 13.441 1.00 91.62 105 ALA A C 1
ATOM 777 O O . ALA A 1 105 ? -14.181 17.271 13.841 1.00 91.62 105 ALA A O 1
ATOM 778 N N . GLY A 1 106 ? -14.243 15.522 12.439 1.00 90.38 106 GLY A N 1
ATOM 779 C CA . GLY A 1 106 ? -13.013 15.864 11.715 1.00 90.38 106 GLY A CA 1
ATOM 780 C C . GLY A 1 106 ? -13.087 17.150 10.876 1.00 90.38 106 GLY A C 1
ATOM 781 O O . GLY A 1 106 ? -12.051 17.642 10.437 1.00 90.38 106 GLY A O 1
ATOM 782 N N . ARG A 1 107 ? -14.287 17.706 10.649 1.00 90.25 107 ARG A N 1
ATOM 783 C CA . ARG A 1 107 ? -14.502 18.986 9.942 1.00 90.25 107 ARG A CA 1
ATOM 784 C C . ARG A 1 107 ? -14.636 20.182 10.886 1.00 90.25 107 ARG A C 1
ATOM 786 O O . ARG A 1 107 ? -14.673 21.315 10.413 1.00 90.25 107 ARG A O 1
ATOM 793 N N . GLN A 1 108 ? -14.754 19.938 12.189 1.00 89.75 108 GLN A N 1
ATOM 794 C CA . GLN A 1 108 ? -14.854 20.986 13.203 1.00 89.75 108 GLN A CA 1
ATOM 795 C C . GLN A 1 108 ? -13.479 21.596 13.500 1.00 89.75 108 GLN A C 1
ATOM 797 O O . GLN A 1 108 ? -12.451 21.082 13.050 1.00 89.75 108 GLN A O 1
ATOM 802 N N . GLU A 1 109 ? -13.455 22.675 14.284 1.00 90.94 109 GLU A N 1
ATOM 803 C CA . GLU A 1 109 ? -12.211 23.237 14.807 1.00 90.94 109 GLU A CA 1
ATOM 804 C C . GLU A 1 109 ? -11.448 22.168 15.598 1.00 90.94 109 GLU A C 1
ATOM 806 O O . GLU A 1 109 ? -11.993 21.517 16.492 1.00 90.94 109 GLU A O 1
ATOM 811 N N . GLN A 1 110 ? -10.193 21.941 15.210 1.00 92.06 110 GLN A N 1
ATOM 812 C CA . GLN A 1 110 ? -9.371 20.897 15.802 1.00 92.06 110 GLN A CA 1
ATOM 813 C C . GLN A 1 110 ? -8.380 21.498 16.797 1.00 92.06 110 GLN A C 1
ATOM 815 O O . GLN A 1 110 ? -7.691 22.459 16.448 1.00 92.06 110 GLN A O 1
ATOM 820 N N . PRO A 1 111 ? -8.229 20.904 17.993 1.00 88.56 111 PRO A N 1
ATOM 821 C CA . PRO A 1 111 ? -7.220 21.343 18.940 1.00 88.56 111 PRO A CA 1
ATOM 822 C C . PRO A 1 111 ? -5.808 21.064 18.414 1.00 88.56 111 PRO A C 1
ATOM 824 O O . PRO A 1 111 ? -5.560 20.087 17.695 1.00 88.56 111 PRO A O 1
ATOM 827 N N . GLU A 1 112 ? -4.849 21.885 18.836 1.00 84.38 112 GLU A N 1
ATOM 828 C CA . GLU A 1 112 ? -3.445 21.504 18.742 1.00 84.38 112 GLU A CA 1
ATOM 829 C C . GLU A 1 112 ? -3.143 20.459 19.814 1.00 84.38 112 GLU A C 1
ATOM 831 O O . GLU A 1 112 ? -3.149 20.734 21.011 1.00 84.38 112 GLU A O 1
ATOM 836 N N . THR A 1 113 ? -2.892 19.229 19.376 1.00 81.38 113 THR A N 1
ATOM 837 C CA . THR A 1 113 ? -2.502 18.134 20.264 1.00 81.38 113 THR A CA 1
ATOM 838 C C . THR A 1 113 ? -1.088 17.699 19.939 1.00 81.38 113 THR A C 1
ATOM 840 O O . THR A 1 113 ? -0.739 17.576 18.761 1.00 81.38 113 THR A O 1
ATOM 843 N N . SER A 1 114 ? -0.295 17.391 20.964 1.00 80.44 114 SER A N 1
ATOM 844 C CA . SER A 1 114 ? 0.991 16.734 20.761 1.00 80.44 114 SER A CA 1
ATOM 845 C C . SER A 1 114 ? 0.793 15.385 20.061 1.00 80.44 114 SER A C 1
ATOM 847 O O . SER A 1 114 ? -0.208 14.686 20.250 1.00 80.44 114 SER A O 1
ATOM 849 N N . LEU A 1 115 ? 1.749 15.045 19.200 1.00 80.25 115 LEU A N 1
ATOM 850 C CA . LEU A 1 115 ? 1.771 13.776 18.488 1.00 80.25 115 LEU A CA 1
ATOM 851 C C . LEU A 1 115 ? 2.703 12.805 19.189 1.00 80.25 115 LEU A C 1
ATOM 853 O O . LEU A 1 115 ? 3.836 13.158 19.528 1.00 80.25 115 LEU A O 1
ATOM 857 N N . SER A 1 116 ? 2.274 11.553 19.315 1.00 81.38 116 SER A N 1
ATOM 858 C CA . SER A 1 116 ? 3.196 10.495 19.714 1.00 81.38 116 SER A CA 1
ATOM 859 C C . SER A 1 116 ? 4.213 10.217 18.595 1.00 81.38 116 SER A C 1
ATOM 861 O O . SER A 1 116 ? 3.987 10.499 17.407 1.00 81.38 116 SER A O 1
ATOM 863 N N . PHE A 1 117 ? 5.370 9.647 18.944 1.00 81.88 117 PHE A N 1
ATOM 864 C CA . PHE A 1 117 ? 6.373 9.244 17.949 1.00 81.88 117 PHE A CA 1
ATOM 865 C C . PHE A 1 117 ? 5.783 8.268 16.919 1.00 81.88 117 PHE A C 1
ATOM 867 O O . PHE A 1 117 ? 6.064 8.360 15.719 1.00 81.88 117 PHE A O 1
ATOM 874 N N . ARG A 1 118 ? 4.925 7.346 17.374 1.00 79.50 118 ARG A N 1
ATOM 875 C CA . ARG A 1 118 ? 4.260 6.354 16.524 1.00 79.50 118 ARG A CA 1
ATOM 876 C C . ARG A 1 118 ? 3.302 7.016 15.536 1.00 79.50 118 ARG A C 1
ATOM 878 O O . ARG A 1 118 ? 3.284 6.639 14.359 1.00 79.50 118 ARG A O 1
ATOM 885 N N . GLU A 1 119 ? 2.551 8.015 15.988 1.00 80.56 119 GLU A N 1
ATOM 886 C CA . GLU A 1 119 ? 1.661 8.805 15.133 1.00 80.56 119 GLU A CA 1
ATOM 887 C C . GLU A 1 119 ? 2.452 9.590 14.095 1.00 80.56 119 GLU A C 1
ATOM 889 O O . GLU A 1 119 ? 2.198 9.467 12.896 1.00 80.56 119 GLU A O 1
ATOM 894 N N . THR A 1 120 ? 3.486 10.303 14.541 1.00 86.12 120 THR A N 1
ATOM 895 C CA . THR A 1 120 ? 4.378 11.084 13.678 1.00 86.12 120 THR A CA 1
ATOM 896 C C . THR A 1 120 ? 4.985 10.208 12.582 1.00 86.12 120 THR A C 1
ATOM 898 O O . THR A 1 120 ? 4.899 10.529 11.395 1.00 86.12 120 THR A O 1
ATOM 901 N N . LYS A 1 121 ? 5.525 9.040 12.951 1.00 86.31 121 LYS A N 1
ATOM 902 C CA . LYS A 1 121 ? 6.081 8.065 12.002 1.00 86.31 121 LYS A CA 1
ATOM 903 C C . LYS A 1 121 ? 5.036 7.582 10.993 1.00 86.31 121 LYS A C 1
ATOM 905 O O . LYS A 1 121 ? 5.344 7.455 9.806 1.00 86.31 121 LYS A O 1
ATOM 910 N N . THR A 1 122 ? 3.814 7.310 11.447 1.00 84.94 122 THR A N 1
ATOM 911 C CA . THR A 1 122 ? 2.714 6.841 10.589 1.00 84.94 122 THR A CA 1
ATOM 912 C C . THR A 1 122 ? 2.298 7.917 9.590 1.00 84.94 122 THR A C 1
ATOM 914 O O . THR A 1 122 ? 2.197 7.634 8.395 1.00 84.94 122 THR A O 1
ATOM 917 N N . LEU A 1 123 ? 2.147 9.160 10.051 1.00 85.81 123 LEU A N 1
ATOM 918 C CA . LEU A 1 123 ? 1.782 10.309 9.224 1.00 85.81 123 LEU A CA 1
ATOM 919 C C . LEU A 1 123 ? 2.857 10.632 8.183 1.00 85.81 123 LEU A C 1
ATOM 921 O O . LEU A 1 123 ? 2.531 10.805 7.009 1.00 85.81 123 LEU A O 1
ATOM 925 N N . ILE A 1 124 ? 4.137 10.649 8.573 1.00 89.31 124 ILE A N 1
ATOM 926 C CA . ILE A 1 124 ? 5.260 10.859 7.644 1.00 89.31 124 ILE A CA 1
ATOM 927 C C . ILE A 1 124 ? 5.276 9.763 6.578 1.00 89.31 124 ILE A C 1
ATOM 929 O O . ILE A 1 124 ? 5.353 10.061 5.386 1.00 89.31 124 ILE A O 1
ATOM 933 N N . LYS A 1 125 ? 5.158 8.493 6.986 1.00 88.06 125 LYS A N 1
ATOM 934 C CA . LYS A 1 125 ? 5.140 7.360 6.053 1.00 88.06 125 LYS A CA 1
ATOM 935 C C . LYS A 1 125 ? 3.964 7.450 5.082 1.00 88.06 125 LYS A C 1
ATOM 937 O O . LYS A 1 125 ? 4.143 7.177 3.897 1.00 88.06 125 LYS A O 1
ATOM 942 N N . HIS A 1 126 ? 2.782 7.827 5.568 1.00 86.31 126 HIS A N 1
ATOM 943 C CA . HIS A 1 126 ? 1.597 8.014 4.736 1.00 86.31 126 HIS A CA 1
ATOM 944 C C . HIS A 1 126 ? 1.800 9.146 3.723 1.00 86.31 126 HIS A C 1
ATOM 946 O O . HIS A 1 126 ? 1.674 8.912 2.524 1.00 86.31 126 HIS A O 1
ATOM 952 N N . ARG A 1 127 ? 2.212 10.336 4.182 1.00 88.12 127 ARG A N 1
ATOM 953 C CA . ARG A 1 127 ? 2.494 11.487 3.308 1.00 88.12 127 ARG A CA 1
ATOM 954 C C . ARG A 1 127 ? 3.539 11.157 2.245 1.00 88.12 127 ARG A C 1
ATOM 956 O O . ARG A 1 127 ? 3.326 11.459 1.076 1.00 88.12 127 ARG A O 1
ATOM 963 N N . TRP A 1 128 ? 4.630 10.492 2.632 1.00 90.06 128 TRP A N 1
ATOM 964 C CA . TRP A 1 128 ? 5.659 10.051 1.691 1.00 90.06 128 TRP A CA 1
ATOM 965 C C . TRP A 1 128 ? 5.098 9.085 0.644 1.00 90.06 128 TRP A C 1
ATOM 967 O O . TRP A 1 128 ? 5.359 9.267 -0.541 1.00 90.06 128 TRP A O 1
ATOM 977 N N . LYS A 1 129 ? 4.298 8.088 1.051 1.00 85.81 129 LYS A N 1
ATOM 978 C CA . LYS A 1 129 ? 3.679 7.135 0.115 1.00 85.81 129 LYS A CA 1
ATOM 979 C C . LYS A 1 129 ? 2.745 7.828 -0.877 1.00 85.81 129 LYS A C 1
ATOM 981 O O . LYS A 1 129 ? 2.797 7.508 -2.062 1.00 85.81 129 LYS A O 1
ATOM 986 N N . THR A 1 130 ? 1.918 8.764 -0.413 1.00 86.69 130 THR A N 1
ATOM 987 C CA . THR A 1 130 ? 1.002 9.525 -1.275 1.00 86.69 130 THR A CA 1
ATOM 988 C C . THR A 1 130 ? 1.777 10.364 -2.285 1.00 86.69 130 THR A C 1
ATOM 990 O O . THR A 1 130 ? 1.579 10.197 -3.486 1.00 86.69 130 THR A O 1
ATOM 993 N N . ALA A 1 131 ? 2.745 11.158 -1.817 1.00 88.75 131 ALA A N 1
ATOM 994 C CA . ALA A 1 131 ? 3.585 11.980 -2.687 1.00 88.75 131 ALA A CA 1
ATOM 995 C C . ALA A 1 131 ? 4.408 11.134 -3.674 1.00 88.75 131 ALA A C 1
ATOM 997 O O . ALA A 1 131 ? 4.570 11.503 -4.836 1.00 88.75 131 ALA A O 1
ATOM 998 N N . PHE A 1 132 ? 4.914 9.975 -3.241 1.00 87.12 132 PHE A N 1
ATOM 999 C CA . PHE A 1 132 ? 5.612 9.037 -4.117 1.00 87.12 132 PHE A CA 1
ATOM 1000 C C . PHE A 1 132 ? 4.685 8.518 -5.218 1.00 87.12 132 PHE A C 1
ATOM 1002 O O . PHE A 1 132 ? 5.069 8.527 -6.385 1.00 87.12 132 PHE A O 1
ATOM 1009 N N . LYS A 1 133 ? 3.468 8.090 -4.869 1.00 85.62 133 LYS A N 1
ATOM 1010 C CA . LYS A 1 133 ? 2.490 7.592 -5.839 1.00 85.62 133 LYS A CA 1
ATOM 1011 C C . LYS A 1 133 ? 2.134 8.667 -6.870 1.00 85.62 133 LYS A C 1
ATOM 1013 O O . LYS A 1 133 ? 2.117 8.367 -8.058 1.00 85.62 133 LYS A O 1
ATOM 1018 N N . GLU A 1 134 ? 1.893 9.901 -6.433 1.00 87.25 134 GLU A N 1
ATOM 1019 C CA . GLU A 1 134 ? 1.594 11.036 -7.318 1.00 87.25 134 GLU A CA 1
ATOM 1020 C C . GLU A 1 134 ? 2.766 11.353 -8.252 1.00 87.25 134 GLU A C 1
ATOM 1022 O O . GLU A 1 134 ? 2.595 11.410 -9.468 1.00 87.25 134 GLU A O 1
ATOM 1027 N N . ARG A 1 135 ? 3.982 11.468 -7.702 1.00 86.00 135 ARG A N 1
ATOM 1028 C CA . ARG A 1 135 ? 5.194 11.765 -8.480 1.00 86.00 135 ARG A CA 1
ATOM 1029 C C . ARG A 1 135 ? 5.540 10.677 -9.499 1.00 86.00 135 ARG A C 1
ATOM 1031 O O . ARG A 1 135 ? 6.152 10.981 -10.517 1.00 86.00 135 ARG A O 1
ATOM 1038 N N . ASN A 1 136 ? 5.191 9.424 -9.220 1.00 83.44 136 ASN A N 1
ATOM 1039 C CA . ASN A 1 136 ? 5.535 8.275 -10.059 1.00 83.44 136 ASN A CA 1
ATOM 1040 C C . ASN A 1 136 ? 4.317 7.720 -10.821 1.00 83.44 136 ASN A C 1
ATOM 1042 O O . ASN A 1 136 ? 4.240 6.517 -11.056 1.00 83.44 136 ASN A O 1
ATOM 1046 N N . GLY A 1 137 ? 3.344 8.569 -11.177 1.00 81.81 137 GLY A N 1
ATOM 1047 C CA . GLY A 1 137 ? 2.257 8.199 -12.097 1.00 81.81 137 GLY A CA 1
ATOM 1048 C C . GLY A 1 137 ? 1.358 7.062 -11.603 1.00 81.81 137 GLY A C 1
ATOM 1049 O O . GLY A 1 137 ? 0.836 6.292 -12.399 1.00 81.81 137 GLY A O 1
ATOM 1050 N N . GLY A 1 138 ? 1.201 6.914 -10.288 1.00 81.69 138 GLY A N 1
ATOM 1051 C CA . GLY A 1 138 ? 0.416 5.835 -9.692 1.00 81.69 138 GLY A CA 1
ATOM 1052 C C . GLY A 1 138 ? 1.207 4.569 -9.356 1.00 81.69 138 GLY A C 1
ATOM 1053 O O . GLY A 1 138 ? 0.599 3.632 -8.837 1.00 81.69 138 GLY A O 1
ATOM 1054 N N . TYR A 1 139 ? 2.525 4.541 -9.589 1.00 82.88 139 TYR A N 1
ATOM 1055 C CA . TYR A 1 139 ? 3.383 3.394 -9.289 1.00 82.88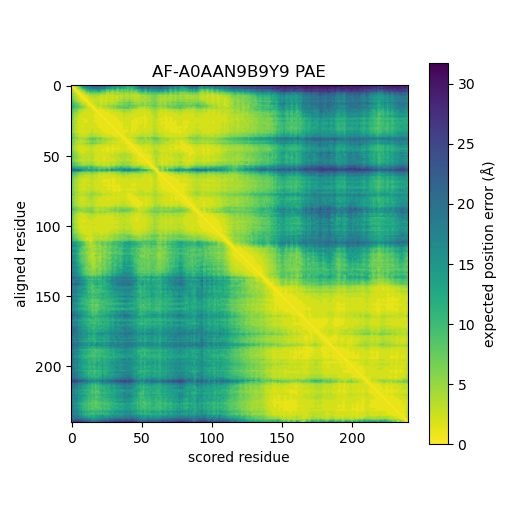 139 TYR A CA 1
ATOM 1056 C C . TYR A 1 139 ? 3.301 2.967 -7.812 1.00 82.88 139 TYR A C 1
ATOM 1058 O O . TYR A 1 139 ? 3.433 3.784 -6.894 1.00 82.88 139 TYR A O 1
ATOM 1066 N N . LYS A 1 140 ? 3.101 1.663 -7.589 1.00 82.81 140 LYS A N 1
ATOM 1067 C CA . LYS A 1 140 ? 2.953 1.034 -6.270 1.00 82.81 140 LYS A CA 1
ATOM 1068 C C . LYS A 1 140 ? 4.020 -0.050 -6.078 1.00 82.81 140 LYS A C 1
ATOM 1070 O O . LYS A 1 140 ? 3.829 -1.170 -6.552 1.00 82.81 140 LYS A O 1
ATOM 1075 N N . PRO A 1 141 ? 5.125 0.247 -5.369 1.00 82.62 141 PRO A N 1
ATOM 1076 C CA . PRO A 1 141 ? 6.233 -0.695 -5.196 1.00 82.62 141 PRO A CA 1
ATOM 1077 C C . PRO A 1 141 ? 5.832 -2.017 -4.532 1.00 82.62 141 PRO A C 1
ATOM 1079 O O . PRO A 1 141 ? 6.434 -3.051 -4.787 1.00 82.62 141 PRO A O 1
ATOM 1082 N N . ASP A 1 142 ? 4.815 -1.983 -3.671 1.00 83.12 142 ASP A N 1
ATOM 1083 C CA . ASP A 1 142 ? 4.262 -3.142 -2.970 1.00 83.12 142 ASP A CA 1
ATOM 1084 C C . ASP A 1 142 ? 3.481 -4.095 -3.885 1.00 83.12 142 ASP A C 1
ATOM 1086 O O . ASP A 1 142 ? 3.326 -5.267 -3.551 1.00 83.12 142 ASP A O 1
ATOM 1090 N N . GLN A 1 143 ? 3.012 -3.609 -5.035 1.00 86.75 143 GLN A N 1
ATOM 1091 C CA . GLN A 1 143 ? 2.273 -4.403 -6.019 1.00 86.75 143 GLN A CA 1
ATOM 1092 C C . GLN A 1 143 ? 3.154 -4.864 -7.186 1.00 86.75 143 GLN A C 1
ATOM 1094 O O . GLN A 1 143 ? 2.738 -5.712 -7.969 1.00 86.75 143 GLN A O 1
ATOM 1099 N N . ASP A 1 144 ? 4.371 -4.337 -7.299 1.00 90.75 144 ASP A N 1
ATOM 1100 C CA . ASP A 1 144 ? 5.275 -4.633 -8.402 1.00 90.75 144 ASP A CA 1
ATOM 1101 C C . ASP A 1 144 ? 6.027 -5.950 -8.174 1.00 90.75 144 ASP A C 1
ATOM 1103 O O . ASP A 1 144 ? 6.794 -6.034 -7.211 1.00 90.75 144 ASP A O 1
ATOM 1107 N N . PRO A 1 145 ? 5.891 -6.970 -9.041 1.00 94.06 145 PRO A N 1
ATOM 1108 C CA . PRO A 1 145 ? 6.544 -8.263 -8.850 1.00 94.06 145 PRO A CA 1
ATOM 1109 C C . PRO A 1 145 ? 8.073 -8.219 -8.984 1.00 94.06 145 PRO A C 1
ATOM 1111 O O . PRO A 1 145 ? 8.718 -9.231 -8.707 1.00 94.06 145 PRO A O 1
ATOM 1114 N N . ILE A 1 146 ? 8.677 -7.073 -9.329 1.00 94.44 146 ILE A N 1
ATOM 1115 C CA . ILE A 1 146 ? 10.135 -6.894 -9.391 1.00 94.44 146 ILE A CA 1
ATOM 1116 C C . ILE A 1 146 ? 10.845 -7.362 -8.109 1.00 94.44 146 ILE A C 1
ATOM 1118 O O . ILE A 1 146 ? 11.921 -7.945 -8.190 1.00 94.44 146 ILE A O 1
ATOM 1122 N N . HIS A 1 147 ? 10.233 -7.211 -6.926 1.00 92.12 147 HIS A N 1
ATOM 1123 C CA . HIS A 1 147 ? 10.822 -7.660 -5.653 1.00 92.12 147 HIS A CA 1
ATOM 1124 C C . HIS A 1 147 ? 11.019 -9.184 -5.553 1.00 92.12 147 HIS A C 1
ATOM 1126 O O . HIS A 1 147 ? 11.766 -9.644 -4.692 1.00 92.12 147 HIS A O 1
ATOM 1132 N N . ARG A 1 148 ? 10.358 -9.965 -6.417 1.00 94.50 148 ARG A N 1
ATOM 1133 C CA . ARG A 1 148 ? 10.450 -11.434 -6.477 1.00 94.50 148 ARG A CA 1
ATOM 1134 C C . ARG A 1 148 ? 11.566 -11.926 -7.399 1.00 94.50 148 ARG A C 1
ATOM 1136 O O . ARG A 1 148 ? 11.802 -13.129 -7.479 1.00 94.50 148 ARG A O 1
ATOM 1143 N N . LEU A 1 149 ? 12.216 -11.017 -8.123 1.00 95.81 149 LEU A N 1
ATOM 1144 C CA . LEU A 1 149 ? 13.310 -11.327 -9.036 1.00 95.81 149 LEU A CA 1
ATOM 1145 C C . LEU A 1 149 ? 14.655 -11.371 -8.299 1.00 95.81 149 LEU A C 1
ATOM 1147 O O . LEU A 1 149 ? 14.812 -10.795 -7.220 1.00 95.81 149 LEU A O 1
ATOM 1151 N N . SER A 1 150 ? 15.653 -12.003 -8.909 1.00 97.19 150 SER A N 1
ATOM 1152 C CA . SER A 1 150 ? 17.049 -11.923 -8.476 1.00 97.19 150 SER A CA 1
ATOM 1153 C C . SER A 1 150 ? 17.592 -10.495 -8.595 1.00 97.19 150 SER A C 1
ATOM 1155 O O . SER A 1 150 ? 17.072 -9.657 -9.332 1.00 97.19 150 SER A O 1
ATOM 1157 N N . ARG A 1 151 ? 18.696 -10.196 -7.903 1.00 96.50 151 ARG A N 1
ATOM 1158 C CA . ARG A 1 151 ? 19.286 -8.848 -7.923 1.00 96.50 151 ARG A CA 1
ATOM 1159 C C . ARG A 1 151 ? 19.682 -8.379 -9.331 1.00 96.50 151 ARG A C 1
ATOM 1161 O O . ARG A 1 151 ? 19.555 -7.190 -9.631 1.00 96.50 151 ARG A O 1
ATOM 1168 N N . ALA A 1 152 ? 20.160 -9.295 -10.174 1.00 96.06 152 ALA A N 1
ATOM 1169 C CA . ALA A 1 152 ? 20.543 -8.998 -11.552 1.00 96.06 152 ALA A CA 1
ATOM 1170 C C . ALA A 1 152 ? 19.317 -8.631 -12.403 1.00 96.06 152 ALA A C 1
ATOM 1172 O O . ALA A 1 152 ? 19.296 -7.569 -13.024 1.00 96.06 152 ALA A O 1
ATOM 1173 N N . GLU A 1 153 ? 18.267 -9.450 -12.338 1.00 97.19 153 GLU A N 1
ATOM 1174 C CA . GLU A 1 153 ? 16.988 -9.209 -13.015 1.00 97.19 153 GLU A CA 1
ATOM 1175 C C . GLU A 1 153 ? 16.349 -7.888 -12.559 1.00 97.19 153 GLU A C 1
ATOM 1177 O O . GLU A 1 153 ? 15.978 -7.063 -13.392 1.00 97.19 153 GLU A O 1
ATOM 1182 N N . GLN A 1 154 ? 16.299 -7.626 -11.246 1.00 96.50 154 GLN A N 1
ATOM 1183 C CA . GLN A 1 154 ? 15.794 -6.358 -10.699 1.00 96.50 154 GLN A CA 1
ATOM 1184 C C . GLN A 1 154 ? 16.524 -5.149 -11.286 1.00 96.50 154 GLN A C 1
ATOM 1186 O O . GLN A 1 154 ? 15.897 -4.161 -11.664 1.00 96.50 154 GLN A O 1
ATOM 1191 N N . THR A 1 155 ? 17.855 -5.226 -11.363 1.00 96.19 155 THR A N 1
ATOM 1192 C CA . THR A 1 155 ? 18.686 -4.131 -11.876 1.00 96.19 155 THR A CA 1
ATOM 1193 C C . THR A 1 155 ? 18.390 -3.871 -13.349 1.00 96.19 155 THR A C 1
ATOM 1195 O O . THR A 1 155 ? 18.181 -2.719 -13.727 1.00 96.19 155 THR A O 1
ATOM 1198 N N . ALA A 1 156 ? 18.315 -4.928 -14.158 1.00 96.94 156 ALA A N 1
ATOM 1199 C CA . ALA A 1 156 ? 18.003 -4.821 -15.577 1.00 96.94 156 ALA A CA 1
ATOM 1200 C C . ALA A 1 156 ? 16.617 -4.200 -15.808 1.00 96.94 156 ALA A C 1
ATOM 1202 O O . ALA A 1 156 ? 16.495 -3.201 -16.513 1.00 96.94 156 ALA A O 1
ATOM 1203 N N . ILE A 1 157 ? 15.576 -4.725 -15.154 1.00 97.44 157 ILE A N 1
ATOM 1204 C CA . ILE A 1 157 ? 14.206 -4.215 -15.303 1.00 97.44 157 ILE A CA 1
ATOM 1205 C C . ILE A 1 157 ? 14.098 -2.761 -14.845 1.00 97.44 157 ILE A C 1
ATOM 1207 O O . ILE A 1 157 ? 13.493 -1.939 -15.534 1.00 97.44 157 ILE A O 1
ATOM 1211 N N . PHE A 1 158 ? 14.719 -2.406 -13.719 1.00 94.94 158 PHE A N 1
ATOM 1212 C CA . PHE A 1 158 ? 14.721 -1.028 -13.235 1.00 94.94 158 PHE A CA 1
ATOM 1213 C C . PHE A 1 158 ? 15.370 -0.061 -14.237 1.00 94.94 158 PHE A C 1
ATOM 1215 O O . PHE A 1 158 ? 14.825 1.011 -14.520 1.00 94.94 158 PHE A O 1
ATOM 1222 N N . ARG A 1 159 ? 16.518 -0.431 -14.812 1.00 96.25 159 ARG A N 1
ATOM 1223 C CA . ARG A 1 159 ? 17.207 0.400 -15.807 1.00 96.25 159 ARG A CA 1
ATOM 1224 C C . ARG A 1 159 ? 16.425 0.528 -17.110 1.00 96.25 159 ARG A C 1
ATOM 1226 O O . ARG A 1 159 ? 16.354 1.627 -17.657 1.00 96.25 159 ARG A O 1
ATOM 1233 N N . LEU A 1 160 ? 15.774 -0.546 -17.562 1.00 96.81 160 LEU A N 1
ATOM 1234 C CA . LEU A 1 160 ? 14.881 -0.508 -18.722 1.00 96.81 160 LEU A CA 1
ATOM 1235 C C . LEU A 1 160 ? 13.685 0.422 -18.475 1.00 96.81 160 LEU A C 1
ATOM 1237 O O . LEU A 1 160 ? 13.426 1.308 -19.283 1.00 96.81 160 LEU A O 1
ATOM 1241 N N . ARG A 1 161 ? 12.999 0.302 -17.331 1.00 94.06 161 ARG A N 1
ATOM 1242 C CA . ARG A 1 161 ? 11.846 1.157 -16.983 1.00 94.06 161 ARG A CA 1
ATOM 1243 C C . ARG A 1 161 ? 12.196 2.635 -16.886 1.00 94.06 161 ARG A C 1
ATOM 1245 O O . ARG A 1 161 ? 11.407 3.486 -17.275 1.00 94.06 161 ARG A O 1
ATOM 1252 N N . THR A 1 162 ? 13.371 2.942 -16.346 1.00 92.06 162 THR A N 1
ATOM 1253 C CA . THR A 1 162 ? 13.835 4.327 -16.195 1.00 92.06 162 THR A CA 1
ATOM 1254 C C . THR A 1 162 ? 14.530 4.859 -17.449 1.00 92.06 162 THR A C 1
ATOM 1256 O O . THR A 1 162 ? 14.897 6.032 -17.479 1.00 92.06 162 THR A O 1
ATOM 1259 N N . GLY A 1 163 ? 14.776 4.016 -18.458 1.00 93.12 163 GLY A N 1
ATOM 1260 C CA . GLY A 1 163 ? 15.576 4.363 -19.633 1.00 93.12 163 GLY A CA 1
ATOM 1261 C C . GLY A 1 163 ? 17.047 4.670 -19.318 1.00 93.12 163 GLY A C 1
ATOM 1262 O O . GLY A 1 163 ? 17.728 5.270 -20.151 1.00 93.12 163 GLY A O 1
ATOM 1263 N N . HIS A 1 164 ? 17.542 4.294 -18.133 1.00 94.00 164 HIS A N 1
ATOM 1264 C CA . HIS A 1 164 ? 18.941 4.439 -17.708 1.00 94.00 164 HIS A CA 1
ATOM 1265 C C . HIS A 1 164 ? 19.716 3.141 -17.966 1.00 94.00 164 HIS A C 1
ATOM 1267 O O . HIS A 1 164 ? 20.281 2.541 -17.053 1.00 94.00 164 HIS A O 1
ATOM 1273 N N . CYS A 1 165 ? 19.692 2.699 -19.221 1.00 94.56 165 CYS A N 1
ATOM 1274 C CA . CYS A 1 165 ? 20.292 1.452 -19.691 1.00 94.56 165 CYS A CA 1
ATOM 1275 C C . CYS A 1 165 ? 21.382 1.706 -20.734 1.00 94.56 165 CYS A C 1
ATOM 1277 O O . CYS A 1 165 ? 21.447 2.779 -21.323 1.00 94.56 165 CYS A O 1
ATOM 1279 N N . GLY A 1 166 ? 22.230 0.725 -21.022 1.00 94.94 166 GLY A N 1
ATOM 1280 C CA . GLY A 1 166 ? 23.341 0.845 -21.974 1.00 94.94 166 GLY A CA 1
ATOM 1281 C C . GLY A 1 166 ? 22.946 0.987 -23.450 1.00 94.94 166 GLY A C 1
ATOM 1282 O O . GLY A 1 166 ? 23.747 0.653 -24.317 1.00 94.94 166 GLY A O 1
ATOM 1283 N N . PHE A 1 167 ? 21.732 1.443 -23.763 1.00 96.69 167 PHE A N 1
ATOM 1284 C CA . PHE A 1 167 ? 21.284 1.652 -25.138 1.00 96.69 167 PHE A CA 1
ATOM 1285 C C . PHE A 1 167 ? 21.751 3.014 -25.652 1.00 96.69 167 PHE A C 1
ATOM 1287 O O . PHE A 1 167 ? 21.833 3.988 -24.896 1.00 96.69 167 PHE A O 1
ATOM 1294 N N . LYS A 1 168 ? 22.015 3.110 -26.958 1.00 96.81 168 LYS A N 1
ATOM 1295 C CA . LYS A 1 168 ? 22.583 4.307 -27.595 1.00 96.81 168 LYS A CA 1
ATOM 1296 C C . LYS A 1 168 ? 21.779 5.580 -27.327 1.00 96.81 168 LYS A C 1
ATOM 1298 O O . LYS A 1 168 ? 22.383 6.634 -27.152 1.00 96.81 168 LYS A O 1
ATOM 1303 N N . ALA A 1 169 ? 20.450 5.500 -27.202 1.00 97.12 169 ALA A N 1
ATOM 1304 C CA . ALA A 1 169 ? 19.636 6.659 -26.831 1.00 97.12 169 ALA A CA 1
ATOM 1305 C C . ALA A 1 169 ? 19.999 7.221 -25.442 1.00 97.12 169 ALA A C 1
ATOM 1307 O O . ALA A 1 169 ? 20.134 8.436 -25.281 1.00 97.12 169 ALA A O 1
ATOM 1308 N N . HIS A 1 170 ? 20.213 6.361 -24.438 1.00 97.25 170 HIS A N 1
ATOM 1309 C CA . HIS A 1 170 ? 20.700 6.810 -23.131 1.00 97.25 170 HIS A CA 1
ATOM 1310 C C . HIS A 1 170 ? 22.141 7.305 -23.220 1.00 97.25 170 HIS A C 1
ATOM 1312 O O . HIS A 1 170 ? 22.428 8.384 -22.704 1.00 97.25 170 HIS A O 1
ATOM 1318 N N . LEU A 1 171 ? 23.023 6.537 -23.869 1.00 97.12 171 LEU A N 1
ATOM 1319 C CA . LEU A 1 171 ? 24.450 6.849 -23.952 1.00 97.12 171 LEU A CA 1
ATOM 1320 C C . LEU A 1 171 ? 24.698 8.200 -24.630 1.00 97.12 171 LEU A C 1
ATOM 1322 O O . LEU A 1 171 ? 25.506 8.980 -24.135 1.00 97.12 171 LEU A O 1
ATOM 1326 N N . LYS A 1 172 ? 23.953 8.527 -25.693 1.00 97.50 172 LYS A N 1
ATOM 1327 C CA . LYS A 1 172 ? 23.999 9.854 -26.319 1.00 97.50 172 LYS A CA 1
ATOM 1328 C C . LYS A 1 172 ? 23.511 10.950 -25.380 1.00 97.50 172 LYS A C 1
ATOM 1330 O O . LYS A 1 172 ? 24.164 11.977 -25.244 1.00 97.50 172 LYS A O 1
ATOM 1335 N N . ARG A 1 173 ? 22.395 10.722 -24.681 1.00 96.69 173 ARG A N 1
ATOM 1336 C CA . ARG A 1 173 ? 21.841 11.681 -23.710 1.00 96.69 173 ARG A CA 1
ATOM 1337 C C . ARG A 1 173 ? 22.826 12.036 -22.586 1.00 96.69 173 ARG A C 1
ATOM 1339 O O . ARG A 1 173 ? 22.747 13.143 -22.068 1.00 96.69 173 ARG A O 1
ATOM 1346 N N . ILE A 1 174 ? 23.727 11.126 -22.207 1.00 96.56 174 ILE A N 1
ATOM 1347 C CA . ILE A 1 174 ? 24.772 11.376 -21.196 1.00 96.56 174 ILE A CA 1
ATOM 1348 C C . ILE A 1 174 ? 26.150 11.712 -21.790 1.00 96.56 174 ILE A C 1
ATOM 1350 O O . ILE A 1 174 ? 27.116 11.803 -21.040 1.00 96.56 174 ILE A O 1
ATOM 1354 N N . GLY A 1 175 ? 26.261 11.881 -23.112 1.00 96.62 175 GLY A N 1
ATOM 1355 C CA . GLY A 1 175 ? 27.510 12.261 -23.781 1.00 96.62 175 GLY A CA 1
ATOM 1356 C C . GLY A 1 175 ? 28.561 11.151 -23.903 1.00 96.62 175 GLY A C 1
ATOM 1357 O O . GLY A 1 175 ? 29.730 11.450 -24.108 1.00 96.62 175 GLY A O 1
ATOM 1358 N N . VAL A 1 176 ? 28.176 9.878 -23.765 1.00 96.88 176 VAL A N 1
ATOM 1359 C CA . VAL A 1 176 ? 29.078 8.718 -23.931 1.00 96.88 176 VAL A CA 1
ATOM 1360 C C . VAL A 1 176 ? 29.113 8.216 -25.379 1.00 96.88 176 VAL A C 1
ATOM 1362 O O . VAL A 1 176 ? 30.104 7.627 -25.799 1.00 96.88 176 VAL A O 1
ATOM 1365 N N . ALA A 1 177 ? 28.040 8.424 -26.147 1.00 95.25 177 ALA A N 1
ATOM 1366 C CA . ALA A 1 177 ? 27.955 8.024 -27.550 1.00 95.25 177 ALA A CA 1
ATOM 1367 C C . ALA A 1 177 ? 27.579 9.207 -28.451 1.00 95.25 177 ALA A C 1
ATOM 1369 O O . ALA A 1 177 ? 26.725 10.015 -28.098 1.00 95.25 177 ALA A O 1
ATOM 1370 N N . GLU A 1 178 ? 28.146 9.256 -29.655 1.00 95.88 178 GLU A N 1
ATOM 1371 C CA . GLU A 1 178 ? 27.881 10.324 -30.635 1.00 95.88 178 GLU A CA 1
ATOM 1372 C C . GLU A 1 178 ? 26.483 10.218 -31.278 1.00 95.88 178 GLU A C 1
ATOM 1374 O O . GLU A 1 178 ? 25.853 11.214 -31.641 1.00 95.88 178 GLU A O 1
ATOM 1379 N N . SER A 1 179 ? 25.955 8.996 -31.407 1.00 97.06 179 SER A N 1
ATOM 1380 C CA . SER A 1 179 ? 24.674 8.725 -32.065 1.00 97.06 179 SER A CA 1
ATOM 1381 C C . SER A 1 179 ? 23.763 7.853 -31.211 1.00 97.06 179 SER A C 1
ATOM 1383 O O . SER A 1 179 ? 24.220 6.927 -30.545 1.00 97.06 179 SER A O 1
ATOM 1385 N N . ALA A 1 180 ? 22.461 8.146 -31.269 1.00 97.25 180 ALA A N 1
ATOM 1386 C CA . ALA A 1 180 ? 21.405 7.348 -30.658 1.00 97.25 180 ALA A CA 1
ATOM 1387 C C . ALA A 1 180 ? 20.869 6.275 -31.619 1.00 97.25 180 ALA A C 1
ATOM 1389 O O . ALA A 1 180 ? 20.168 5.372 -31.169 1.00 97.25 180 ALA A O 1
ATOM 1390 N N . LEU A 1 181 ? 21.224 6.343 -32.909 1.00 97.94 181 LEU A N 1
ATOM 1391 C CA . LEU A 1 181 ? 20.666 5.502 -33.964 1.00 97.94 181 LEU A CA 1
ATOM 1392 C C . LEU A 1 181 ? 20.951 4.016 -33.712 1.00 97.94 181 LEU A C 1
ATOM 1394 O O . LEU A 1 181 ? 22.099 3.604 -33.502 1.00 97.94 181 LEU A O 1
ATOM 1398 N N . CYS A 1 182 ? 19.898 3.203 -33.745 1.00 97.25 182 CYS A N 1
ATOM 1399 C CA . CYS A 1 182 ? 20.010 1.755 -33.650 1.00 97.25 182 CYS A CA 1
ATOM 1400 C C . CYS A 1 182 ? 20.720 1.179 -34.882 1.00 97.25 182 CYS A C 1
ATOM 1402 O O . CYS A 1 182 ? 20.585 1.698 -35.986 1.00 97.25 182 CYS A O 1
ATOM 1404 N N . ASP A 1 183 ? 21.430 0.064 -34.712 1.00 94.94 183 ASP A N 1
ATOM 1405 C CA . ASP A 1 183 ? 22.130 -0.619 -35.810 1.00 94.94 183 ASP A CA 1
ATOM 1406 C C . ASP A 1 183 ? 21.183 -1.195 -36.874 1.00 94.94 183 ASP A C 1
ATOM 1408 O O . ASP A 1 183 ? 21.612 -1.508 -37.978 1.00 94.94 183 ASP A O 1
ATOM 1412 N N . CYS A 1 184 ? 19.885 -1.303 -36.577 1.00 95.62 184 CYS A N 1
ATOM 1413 C CA . CYS A 1 184 ? 18.870 -1.628 -37.580 1.00 95.62 184 CYS A CA 1
ATOM 1414 C C . CYS A 1 184 ? 18.586 -0.462 -38.552 1.00 95.62 184 CYS A C 1
ATOM 1416 O O . CYS A 1 184 ? 17.903 -0.653 -39.553 1.00 95.62 184 CYS A O 1
ATOM 1418 N N . GLY A 1 185 ? 19.053 0.752 -38.235 1.00 94.94 185 GLY A N 1
ATOM 1419 C CA . GLY A 1 185 ? 18.902 1.963 -39.044 1.00 94.94 185 GLY A CA 1
ATOM 1420 C C . GLY A 1 185 ? 17.519 2.623 -39.016 1.00 94.94 185 GLY A C 1
ATOM 1421 O O . GLY A 1 185 ? 17.367 3.703 -39.575 1.00 94.94 185 GLY A O 1
ATOM 1422 N N . ALA A 1 186 ? 16.514 2.019 -38.374 1.00 94.00 186 ALA A N 1
ATOM 1423 C CA . ALA A 1 186 ? 15.124 2.478 -38.470 1.00 94.00 186 ALA A CA 1
ATOM 1424 C C . ALA A 1 186 ? 14.733 3.572 -37.458 1.00 94.00 186 ALA A C 1
ATOM 1426 O O . ALA A 1 186 ? 13.833 4.362 -37.731 1.00 94.00 186 ALA A O 1
ATOM 1427 N N . ALA A 1 187 ? 15.359 3.599 -36.279 1.00 96.75 187 ALA A N 1
ATOM 1428 C CA . ALA A 1 187 ? 15.044 4.542 -35.205 1.00 96.75 187 ALA A CA 1
ATOM 1429 C C . ALA A 1 187 ? 16.203 4.655 -34.204 1.00 96.75 187 ALA A C 1
ATOM 1431 O O . ALA A 1 187 ? 17.167 3.885 -34.252 1.00 96.75 187 ALA A O 1
ATOM 1432 N N . ASP A 1 188 ? 16.088 5.581 -33.253 1.00 97.88 188 ASP A N 1
ATOM 1433 C CA . ASP A 1 188 ? 16.956 5.605 -32.079 1.00 97.88 188 ASP A CA 1
ATOM 1434 C C . ASP A 1 188 ? 16.809 4.308 -31.267 1.00 97.88 188 ASP A C 1
ATOM 1436 O O . ASP A 1 188 ? 15.718 3.754 -31.113 1.00 97.88 188 ASP A O 1
ATOM 1440 N N . GLN A 1 189 ? 17.916 3.818 -30.711 1.00 97.31 189 GLN A N 1
ATOM 1441 C CA . GLN A 1 189 ? 17.942 2.633 -29.860 1.00 97.31 189 GLN A CA 1
ATOM 1442 C C . GLN A 1 189 ? 17.364 2.966 -28.476 1.00 97.31 189 GLN A C 1
ATOM 1444 O O . GLN A 1 189 ? 18.092 3.141 -27.500 1.00 97.31 189 GLN A O 1
ATOM 1449 N N . THR A 1 190 ? 16.042 3.092 -28.399 1.00 97.62 190 THR A N 1
ATOM 1450 C CA . THR A 1 190 ? 15.281 3.258 -27.156 1.00 97.62 190 THR A CA 1
ATOM 1451 C C . THR A 1 190 ? 14.814 1.905 -26.618 1.00 97.62 190 THR A C 1
ATOM 1453 O O . THR A 1 190 ? 14.836 0.896 -27.326 1.00 97.62 190 THR A O 1
ATOM 1456 N N . VAL A 1 191 ? 14.364 1.872 -25.359 1.00 97.38 191 VAL A N 1
ATOM 1457 C CA . VAL A 1 191 ? 13.781 0.660 -24.757 1.00 97.38 191 VAL A CA 1
ATOM 1458 C C . VAL A 1 191 ? 12.552 0.196 -25.532 1.00 97.38 191 VAL A C 1
ATOM 1460 O O . VAL A 1 191 ? 12.450 -0.979 -25.870 1.00 97.38 191 VAL A O 1
ATOM 1463 N N . GLU A 1 192 ? 11.665 1.124 -25.885 1.00 97.06 192 GLU A N 1
ATOM 1464 C CA . GLU A 1 192 ? 10.490 0.842 -26.709 1.00 97.06 192 GLU A CA 1
ATOM 1465 C C . GLU A 1 192 ? 10.874 0.265 -28.075 1.00 97.06 192 GLU A C 1
ATOM 1467 O O . GLU A 1 192 ? 10.340 -0.769 -28.479 1.00 97.06 192 GLU A O 1
ATOM 1472 N N . HIS A 1 193 ? 11.844 0.875 -28.761 1.00 97.12 193 HIS A N 1
ATOM 1473 C CA . HIS A 1 193 ? 12.286 0.380 -30.058 1.00 97.12 193 HIS 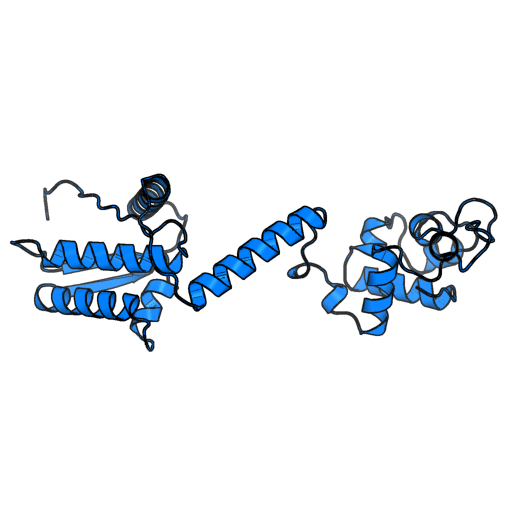A CA 1
ATOM 1474 C C . HIS A 1 193 ? 12.849 -1.040 -29.952 1.00 97.12 193 HIS A C 1
ATOM 1476 O O . HIS A 1 193 ? 12.403 -1.944 -30.656 1.00 97.12 193 HIS A O 1
ATOM 1482 N N . VAL A 1 194 ? 13.792 -1.270 -29.038 1.00 97.12 194 VAL A N 1
ATOM 1483 C CA . VAL A 1 194 ? 14.452 -2.572 -28.871 1.00 97.12 194 VAL A CA 1
ATOM 1484 C C . VAL A 1 194 ? 13.450 -3.671 -28.493 1.00 97.12 194 VAL A C 1
ATOM 1486 O O . VAL A 1 194 ? 13.446 -4.739 -29.115 1.00 97.12 194 VAL A O 1
ATOM 1489 N N . LEU A 1 195 ? 12.567 -3.401 -27.525 1.00 96.69 195 LEU A N 1
ATOM 1490 C CA . LEU A 1 195 ? 11.615 -4.387 -27.008 1.00 96.69 195 LEU A CA 1
ATOM 1491 C C . LEU A 1 195 ? 10.379 -4.587 -27.894 1.00 96.69 195 LEU A C 1
ATOM 1493 O O . LEU A 1 195 ? 9.675 -5.584 -27.711 1.00 96.69 195 LEU A O 1
ATOM 1497 N N . ASN A 1 196 ? 10.087 -3.682 -28.837 1.00 94.81 196 ASN A N 1
ATOM 1498 C CA . ASN A 1 196 ? 8.823 -3.722 -29.576 1.00 94.81 196 ASN A CA 1
ATOM 1499 C C . ASN A 1 196 ? 8.958 -3.686 -31.105 1.00 94.81 196 ASN A C 1
ATOM 1501 O O . ASN A 1 196 ? 8.267 -4.449 -31.773 1.00 94.81 196 ASN A O 1
ATOM 1505 N N . THR A 1 197 ? 9.842 -2.860 -31.676 1.00 95.69 197 THR A N 1
ATOM 1506 C CA . THR A 1 197 ? 9.824 -2.569 -33.128 1.00 95.69 197 THR A CA 1
ATOM 1507 C C . THR A 1 197 ? 11.133 -2.843 -33.870 1.00 95.69 197 THR A C 1
ATOM 1509 O O . THR A 1 197 ? 11.139 -2.870 -35.097 1.00 95.69 197 THR A O 1
ATOM 1512 N N . CYS A 1 198 ? 12.246 -3.090 -33.175 1.00 96.94 198 CYS A N 1
ATOM 1513 C CA . CYS A 1 198 ? 13.553 -3.277 -33.804 1.00 96.94 198 CYS A CA 1
ATOM 1514 C C . CYS A 1 198 ? 13.591 -4.534 -34.681 1.00 96.94 198 CYS A C 1
ATOM 1516 O O . CYS A 1 198 ? 13.434 -5.651 -34.180 1.00 96.94 198 CYS A O 1
ATOM 1518 N N . THR A 1 199 ? 13.831 -4.369 -35.979 1.00 96.25 199 THR A N 1
ATOM 1519 C CA . THR A 1 199 ? 13.802 -5.462 -36.962 1.00 96.25 199 THR A CA 1
ATOM 1520 C C . THR A 1 199 ? 14.865 -6.525 -36.688 1.00 96.25 199 THR A C 1
ATOM 1522 O O . THR A 1 199 ? 14.564 -7.713 -36.818 1.00 96.25 199 THR A O 1
ATOM 1525 N N . ASN A 1 200 ? 16.041 -6.127 -36.188 1.00 96.50 200 ASN A N 1
ATOM 1526 C CA . ASN A 1 200 ? 17.137 -7.039 -35.834 1.00 96.50 200 ASN A CA 1
ATOM 1527 C C . ASN A 1 200 ? 16.750 -8.058 -34.750 1.00 96.50 200 ASN A C 1
ATOM 1529 O O . ASN A 1 200 ? 17.297 -9.154 -34.720 1.00 96.50 200 ASN A O 1
ATOM 1533 N N . PHE A 1 201 ? 15.795 -7.726 -33.876 1.00 96.44 201 PHE A N 1
ATOM 1534 C CA . PHE A 1 201 ? 15.394 -8.594 -32.763 1.00 96.44 201 PHE A CA 1
ATOM 1535 C C . PHE A 1 201 ? 14.050 -9.301 -32.982 1.00 96.44 201 PHE A C 1
ATOM 1537 O O . PHE A 1 201 ? 13.519 -9.897 -32.050 1.00 96.44 201 PHE A O 1
ATOM 1544 N N . THR A 1 202 ? 13.484 -9.263 -34.192 1.00 95.44 202 THR A N 1
ATOM 1545 C CA . THR A 1 202 ? 12.140 -9.807 -34.475 1.00 95.44 202 THR A CA 1
ATOM 1546 C C . THR A 1 202 ? 12.016 -11.290 -34.131 1.00 95.44 202 THR A C 1
ATOM 1548 O O . THR A 1 202 ? 11.107 -11.672 -33.399 1.00 95.44 202 THR A O 1
ATOM 1551 N N . LEU A 1 203 ? 12.954 -12.118 -34.602 1.00 96.38 203 LEU A N 1
ATOM 1552 C CA . LEU A 1 203 ? 12.924 -13.562 -34.347 1.00 96.38 203 LEU A CA 1
ATOM 1553 C C . LEU A 1 203 ? 13.055 -13.876 -32.852 1.00 96.38 203 LEU A C 1
ATOM 1555 O O . LEU A 1 203 ? 12.281 -14.669 -32.324 1.00 96.38 203 LEU A O 1
ATOM 1559 N N . LEU A 1 204 ? 13.975 -13.198 -32.157 1.00 96.75 204 LEU A N 1
ATOM 1560 C CA . LEU A 1 204 ? 14.183 -13.392 -30.723 1.00 96.75 204 LEU A CA 1
ATOM 1561 C C . LEU A 1 204 ? 12.960 -12.957 -29.902 1.00 96.75 204 LEU A C 1
ATOM 1563 O O . LEU A 1 204 ? 12.581 -13.647 -28.958 1.00 96.75 204 LEU A O 1
ATOM 1567 N N . ARG A 1 205 ? 12.303 -11.848 -30.275 1.00 96.56 205 ARG A N 1
ATOM 1568 C CA . ARG A 1 205 ? 11.059 -11.419 -29.617 1.00 96.56 205 ARG A CA 1
ATOM 1569 C C . ARG A 1 205 ? 9.966 -12.479 -29.743 1.00 96.56 205 ARG A C 1
ATOM 1571 O O . ARG A 1 205 ? 9.349 -12.805 -28.736 1.00 96.56 205 ARG A O 1
ATOM 1578 N N . ASN A 1 206 ? 9.777 -13.030 -30.941 1.00 95.06 206 ASN A N 1
ATOM 1579 C CA . ASN A 1 206 ? 8.760 -14.054 -31.208 1.00 95.06 206 ASN A CA 1
ATOM 1580 C C . ASN A 1 206 ? 9.064 -15.395 -30.520 1.00 95.06 206 ASN A C 1
ATOM 1582 O O . ASN A 1 206 ? 8.157 -16.192 -30.309 1.00 95.06 206 ASN A O 1
ATOM 1586 N N . GLN A 1 207 ? 10.330 -15.656 -30.181 1.00 96.62 207 GLN A N 1
ATOM 1587 C CA . GLN A 1 207 ? 10.723 -16.841 -29.421 1.00 96.62 207 GLN A CA 1
ATOM 1588 C C . GLN A 1 207 ? 10.434 -16.697 -27.920 1.00 96.62 207 GLN A C 1
ATOM 1590 O O . GLN A 1 207 ? 10.114 -17.684 -27.263 1.00 96.62 207 GLN A O 1
ATOM 1595 N N . ILE A 1 208 ? 10.596 -15.491 -27.369 1.00 96.38 208 ILE A N 1
ATOM 1596 C CA . ILE A 1 208 ? 10.533 -15.251 -25.920 1.00 96.38 208 ILE A CA 1
ATOM 1597 C C . ILE A 1 208 ? 9.128 -14.879 -25.456 1.00 96.38 208 ILE A C 1
ATOM 1599 O O . ILE A 1 208 ? 8.705 -15.315 -24.386 1.00 96.38 208 ILE A O 1
ATOM 1603 N N . TRP A 1 209 ? 8.409 -14.072 -26.234 1.00 96.25 209 TRP A N 1
ATOM 1604 C CA . TRP A 1 209 ? 7.086 -13.591 -25.857 1.00 96.25 209 TRP A CA 1
ATOM 1605 C C . TRP A 1 209 ? 5.996 -14.138 -26.774 1.00 96.25 209 TRP A C 1
ATOM 1607 O O . TRP A 1 209 ? 6.224 -14.284 -27.976 1.00 96.25 209 TRP A O 1
ATOM 1617 N N . PRO A 1 210 ? 4.788 -14.377 -26.232 1.00 91.81 210 PRO A N 1
ATOM 1618 C CA . PRO A 1 210 ? 3.633 -14.706 -27.049 1.00 91.81 210 PRO A CA 1
ATOM 1619 C C . PRO A 1 210 ? 3.244 -13.533 -27.957 1.00 91.81 210 PRO A C 1
ATOM 1621 O O . PRO A 1 210 ? 3.551 -12.364 -27.689 1.00 91.81 210 PRO A O 1
ATOM 1624 N N . GLU A 1 211 ? 2.517 -13.855 -29.025 1.00 87.75 211 GLU A N 1
ATOM 1625 C CA . GLU A 1 211 ? 1.950 -12.858 -29.926 1.00 87.75 211 GLU A CA 1
ATOM 1626 C C . GLU A 1 211 ? 1.055 -11.874 -29.150 1.00 87.75 211 GLU A C 1
ATOM 1628 O O . GLU A 1 211 ? 0.274 -12.264 -28.283 1.00 87.75 211 GLU A O 1
ATOM 1633 N N . GLY A 1 212 ? 1.204 -10.575 -29.428 1.00 85.88 212 GLY A N 1
ATOM 1634 C CA . GLY A 1 212 ? 0.446 -9.515 -28.755 1.00 85.88 212 GLY A CA 1
ATOM 1635 C C . GLY A 1 212 ? 1.034 -9.000 -27.433 1.00 85.88 212 GLY A C 1
ATOM 1636 O O . GLY A 1 212 ? 0.442 -8.105 -26.831 1.00 85.88 212 GLY A O 1
ATOM 1637 N N . ALA A 1 213 ? 2.199 -9.487 -26.982 1.00 93.00 213 ALA A N 1
ATOM 1638 C CA . ALA A 1 213 ? 2.864 -8.943 -25.794 1.00 93.00 213 ALA A CA 1
ATOM 1639 C C . ALA A 1 213 ? 3.204 -7.447 -25.958 1.00 93.00 213 ALA A C 1
ATOM 1641 O O . ALA A 1 213 ? 4.016 -7.058 -26.808 1.00 93.00 213 ALA A O 1
ATOM 1642 N N . THR A 1 214 ? 2.606 -6.607 -25.114 1.00 95.75 214 THR A N 1
ATOM 1643 C CA . THR A 1 214 ? 2.765 -5.150 -25.160 1.00 95.75 214 THR A CA 1
ATOM 1644 C C . THR A 1 214 ? 4.046 -4.704 -24.454 1.00 95.75 214 THR A C 1
ATOM 1646 O O . THR A 1 214 ? 4.672 -5.454 -23.706 1.00 95.75 214 THR A O 1
ATOM 1649 N N . LEU A 1 215 ? 4.462 -3.453 -24.666 1.00 95.12 215 LEU A N 1
ATOM 1650 C CA . LEU A 1 215 ? 5.573 -2.875 -23.902 1.00 95.12 215 LEU A CA 1
ATOM 1651 C C . LEU A 1 215 ? 5.269 -2.844 -22.394 1.00 95.12 215 LEU A C 1
ATOM 1653 O O . LEU A 1 215 ? 6.166 -3.043 -21.575 1.00 95.12 215 LEU A O 1
ATOM 1657 N N . GLU A 1 216 ? 4.002 -2.626 -22.035 1.00 93.56 216 GLU A N 1
ATOM 1658 C CA . GLU A 1 216 ? 3.552 -2.609 -20.648 1.00 93.56 216 GLU A CA 1
ATOM 1659 C C . GLU A 1 216 ? 3.705 -3.979 -19.992 1.00 93.56 216 GLU A C 1
ATOM 1661 O O . GLU A 1 216 ? 4.300 -4.050 -18.924 1.00 93.56 216 GLU A O 1
ATOM 1666 N N . THR A 1 217 ? 3.282 -5.077 -20.629 1.00 94.38 217 THR A N 1
ATOM 1667 C CA . THR A 1 217 ? 3.458 -6.414 -20.035 1.00 94.38 217 THR A CA 1
ATOM 1668 C C . THR A 1 217 ? 4.936 -6.780 -19.909 1.00 94.38 217 THR A C 1
ATOM 1670 O O . THR A 1 217 ? 5.359 -7.277 -18.869 1.00 94.38 217 THR A O 1
ATOM 1673 N N . LYS A 1 218 ? 5.760 -6.434 -20.905 1.00 96.62 218 LYS A N 1
ATOM 1674 C CA . LYS A 1 218 ? 7.214 -6.675 -20.878 1.00 96.62 218 LYS A CA 1
ATOM 1675 C C . LYS A 1 218 ? 7.916 -5.944 -19.727 1.00 96.62 218 LYS A C 1
ATOM 1677 O O . LYS A 1 218 ? 8.867 -6.472 -19.153 1.00 96.62 218 LYS A O 1
ATOM 1682 N N . LEU A 1 219 ? 7.488 -4.726 -19.391 1.00 95.25 219 LEU A N 1
ATOM 1683 C CA . LEU A 1 219 ? 8.149 -3.909 -18.368 1.00 95.25 219 LEU A CA 1
ATOM 1684 C C . LEU A 1 219 ? 7.453 -3.946 -17.007 1.00 95.25 219 LEU A C 1
ATOM 1686 O O . LEU A 1 219 ? 8.127 -3.772 -16.002 1.00 95.25 219 LEU A O 1
ATOM 1690 N N . TRP A 1 220 ? 6.147 -4.169 -16.936 1.00 94.25 220 TRP A N 1
ATOM 1691 C CA . TRP A 1 220 ? 5.319 -4.019 -15.731 1.00 94.25 220 TRP A CA 1
ATOM 1692 C C . TRP A 1 220 ? 4.370 -5.202 -15.489 1.00 94.25 220 TRP A C 1
ATOM 1694 O O . TRP A 1 220 ? 3.531 -5.127 -14.594 1.00 94.25 220 TRP A O 1
ATOM 1704 N N . GLY A 1 221 ? 4.502 -6.283 -16.263 1.00 93.38 221 GLY A N 1
ATOM 1705 C CA . GLY A 1 221 ? 3.711 -7.502 -16.114 1.00 93.38 221 GLY A CA 1
ATOM 1706 C C . GLY A 1 221 ? 4.103 -8.356 -14.908 1.00 93.38 221 GLY A C 1
ATOM 1707 O O . GLY A 1 221 ? 4.657 -7.880 -13.916 1.00 93.38 221 GLY A O 1
ATOM 1708 N N . THR A 1 222 ? 3.787 -9.644 -14.993 1.00 95.56 222 THR A N 1
ATOM 1709 C CA . THR A 1 222 ? 4.048 -10.649 -13.955 1.00 95.56 222 THR A CA 1
ATOM 1710 C C . THR A 1 222 ? 5.544 -10.897 -13.742 1.00 95.56 222 THR A C 1
ATOM 1712 O O . THR A 1 222 ? 6.389 -10.479 -14.531 1.00 95.56 222 THR A O 1
ATOM 1715 N N . SER A 1 223 ? 5.906 -11.621 -12.677 1.00 96.19 223 SER A N 1
ATOM 1716 C CA . SER A 1 223 ? 7.297 -12.046 -12.465 1.00 96.19 223 SER A CA 1
ATOM 1717 C C . SER A 1 223 ? 7.862 -12.821 -13.658 1.00 96.19 223 SER A C 1
ATOM 1719 O O . SER A 1 223 ? 9.039 -12.681 -13.976 1.00 96.19 223 SER A O 1
ATOM 1721 N N . GLU A 1 224 ? 7.030 -13.617 -14.317 1.00 96.56 224 GLU A N 1
ATOM 1722 C CA . GLU A 1 224 ? 7.350 -14.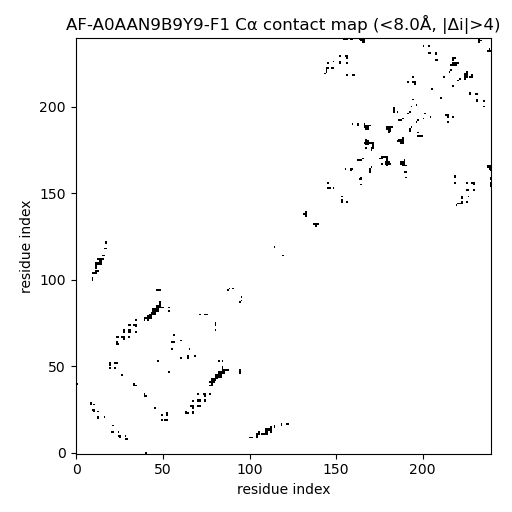410 -15.496 1.00 96.56 224 GLU A CA 1
ATOM 1723 C C . GLU A 1 224 ? 7.632 -13.501 -16.697 1.00 96.56 224 GLU A C 1
ATOM 1725 O O . GLU A 1 224 ? 8.658 -13.671 -17.354 1.00 96.56 224 GLU A O 1
ATOM 1730 N N . ASP A 1 225 ? 6.802 -12.475 -16.914 1.00 97.06 225 ASP A N 1
ATOM 1731 C CA . ASP A 1 225 ? 7.014 -11.487 -17.979 1.00 97.06 225 ASP A CA 1
ATOM 1732 C C . ASP A 1 225 ? 8.335 -10.729 -17.791 1.00 97.06 225 ASP A C 1
ATOM 1734 O O . ASP A 1 225 ? 9.107 -10.551 -18.736 1.00 97.06 225 ASP A O 1
ATOM 1738 N N . LEU A 1 226 ? 8.638 -10.320 -16.554 1.00 97.69 226 LEU A N 1
ATOM 1739 C CA . LEU A 1 226 ? 9.882 -9.614 -16.242 1.00 97.69 226 LEU A CA 1
ATOM 1740 C C . LEU A 1 226 ? 11.113 -10.513 -16.424 1.00 97.69 226 LEU A C 1
ATOM 1742 O O . LEU A 1 226 ? 12.147 -10.060 -16.919 1.00 97.69 226 LEU A O 1
ATOM 1746 N N . LYS A 1 227 ? 11.011 -11.798 -16.069 1.00 97.50 227 LYS A N 1
ATOM 1747 C CA . LYS A 1 227 ? 12.072 -12.780 -16.342 1.00 97.50 227 LYS A CA 1
ATOM 1748 C C . LYS A 1 227 ? 12.277 -12.974 -17.839 1.00 97.50 227 LYS A C 1
ATOM 1750 O O . LYS A 1 227 ? 13.424 -12.998 -18.278 1.00 97.50 227 LYS A O 1
ATOM 1755 N N . ALA A 1 228 ? 11.201 -13.044 -18.621 1.00 97.50 228 ALA A N 1
ATOM 1756 C CA . ALA A 1 228 ? 11.280 -13.118 -20.078 1.00 97.50 228 ALA A CA 1
ATOM 1757 C C . ALA A 1 228 ? 11.994 -11.885 -20.662 1.00 97.50 228 ALA A C 1
ATOM 1759 O O . ALA A 1 228 ? 12.883 -12.016 -21.502 1.00 97.50 228 ALA A O 1
ATOM 1760 N N . THR A 1 229 ? 11.716 -10.688 -20.140 1.00 97.94 229 THR A N 1
ATOM 1761 C CA . THR A 1 229 ? 12.440 -9.465 -20.524 1.00 97.94 229 THR A CA 1
ATOM 1762 C C . THR A 1 229 ? 13.925 -9.522 -20.194 1.00 97.94 229 THR A C 1
ATOM 1764 O O . THR A 1 229 ? 14.754 -9.162 -21.033 1.00 97.94 229 THR A O 1
ATOM 1767 N N . PHE A 1 230 ? 14.292 -10.022 -19.016 1.00 97.69 230 PHE A N 1
ATOM 1768 C CA . PHE A 1 230 ? 15.697 -10.224 -18.672 1.00 97.69 230 PHE A CA 1
ATOM 1769 C C . PHE A 1 230 ? 16.384 -11.250 -19.591 1.00 97.69 230 PHE A C 1
ATOM 1771 O O . PHE A 1 230 ? 17.487 -10.996 -20.091 1.00 97.69 230 PHE A O 1
ATOM 1778 N N . GLN A 1 231 ? 15.717 -12.372 -19.875 1.00 97.50 231 GLN A N 1
ATOM 1779 C CA . GLN A 1 231 ? 16.193 -13.392 -20.811 1.00 97.50 231 GLN A CA 1
ATOM 1780 C C . GLN A 1 231 ? 16.420 -12.809 -22.206 1.00 97.50 231 GLN A C 1
ATOM 1782 O O . GLN A 1 231 ? 17.480 -13.036 -22.786 1.00 97.50 231 GLN A O 1
ATOM 1787 N N . PHE A 1 232 ? 15.490 -11.990 -22.706 1.00 97.88 232 PHE A N 1
ATOM 1788 C CA . PHE A 1 232 ? 15.645 -11.298 -23.983 1.00 97.88 232 PHE A CA 1
ATOM 1789 C C . PHE A 1 232 ? 16.887 -10.419 -24.001 1.00 97.88 232 PHE A C 1
ATOM 1791 O O . PHE A 1 232 ? 17.691 -10.524 -24.922 1.00 97.88 232 PHE A O 1
ATOM 1798 N N . THR A 1 233 ? 17.083 -9.584 -22.976 1.00 96.12 233 THR A N 1
ATOM 1799 C CA . THR A 1 233 ? 18.261 -8.706 -22.936 1.00 96.12 233 THR A CA 1
ATOM 1800 C C . THR A 1 233 ? 19.570 -9.483 -22.878 1.00 96.12 233 THR A C 1
ATOM 1802 O O . THR A 1 233 ? 20.543 -9.071 -23.500 1.00 96.12 233 THR A O 1
ATOM 1805 N N . THR A 1 234 ? 19.576 -10.631 -22.200 1.00 95.75 234 THR A N 1
ATOM 1806 C CA . THR A 1 234 ? 20.752 -11.501 -22.111 1.00 95.75 234 THR A CA 1
ATOM 1807 C C . THR A 1 234 ? 21.044 -12.173 -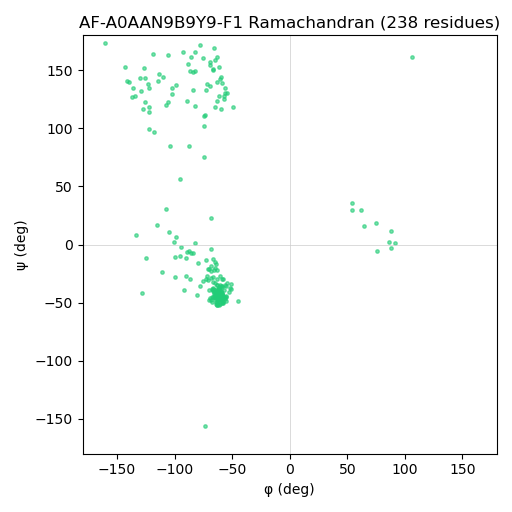23.453 1.00 95.75 234 THR A C 1
ATOM 1809 O O . THR A 1 234 ? 22.175 -12.124 -23.924 1.00 95.75 234 THR A O 1
ATOM 1812 N N . ALA A 1 235 ? 20.028 -12.752 -24.098 1.00 96.25 235 ALA A N 1
ATOM 1813 C CA . ALA A 1 235 ? 20.162 -13.429 -25.390 1.00 96.25 235 ALA A CA 1
ATOM 1814 C C . ALA A 1 235 ? 20.484 -12.465 -26.544 1.00 96.25 235 ALA A C 1
ATOM 1816 O O . ALA A 1 235 ? 21.140 -12.849 -27.505 1.00 96.25 235 ALA A O 1
ATOM 1817 N N . ALA A 1 236 ? 20.042 -11.211 -26.443 1.00 94.00 236 ALA A N 1
ATOM 1818 C CA . ALA A 1 236 ? 20.364 -10.149 -27.390 1.00 94.00 236 ALA A CA 1
ATOM 1819 C C . ALA A 1 236 ? 21.738 -9.494 -27.133 1.00 94.00 236 ALA A C 1
ATOM 1821 O O . ALA A 1 236 ? 22.072 -8.529 -27.817 1.00 94.00 236 ALA A O 1
ATOM 1822 N N . GLU A 1 237 ? 22.495 -9.962 -26.128 1.00 93.38 237 GLU A N 1
ATOM 1823 C CA . GLU A 1 237 ? 23.776 -9.386 -25.681 1.00 93.38 237 GLU A CA 1
ATOM 1824 C C . GLU A 1 237 ? 23.694 -7.885 -25.350 1.00 93.38 237 GLU A C 1
ATOM 1826 O O . GLU A 1 237 ? 24.654 -7.115 -25.457 1.00 93.38 237 GLU A O 1
ATOM 1831 N N . LEU A 1 238 ? 22.513 -7.453 -24.917 1.00 91.38 238 LEU A N 1
ATOM 1832 C CA . LEU A 1 238 ? 22.244 -6.081 -24.540 1.00 91.38 238 LEU A CA 1
ATOM 1833 C C . LEU A 1 238 ? 22.717 -5.831 -23.108 1.00 91.38 238 LEU A C 1
ATOM 1835 O O . LEU A 1 238 ? 22.674 -6.709 -22.249 1.00 91.38 238 LEU A O 1
ATOM 1839 N N . ARG A 1 239 ? 23.131 -4.592 -22.829 1.00 84.88 239 ARG A N 1
ATOM 1840 C CA . ARG A 1 239 ? 23.495 -4.148 -21.476 1.00 84.88 239 ARG A CA 1
ATOM 1841 C C . ARG A 1 239 ? 22.373 -3.290 -20.893 1.00 84.88 239 ARG A C 1
ATOM 1843 O O . ARG A 1 239 ? 22.430 -2.069 -21.049 1.00 84.88 239 ARG A O 1
ATOM 1850 N N . PRO A 1 240 ? 21.341 -3.895 -20.283 1.00 72.38 240 PRO A N 1
ATOM 1851 C CA . PRO A 1 240 ? 20.301 -3.148 -19.601 1.00 72.38 240 PRO A CA 1
ATOM 1852 C C . PRO A 1 240 ? 20.841 -2.389 -18.389 1.00 72.38 240 PRO A C 1
ATOM 1854 O O . PRO A 1 240 ? 21.784 -2.821 -17.679 1.00 72.38 240 PRO A O 1
#

Radius of gyration: 29.28 Å; Cα contacts (8 Å, |Δi|>4): 258; chains: 1; bounding box: 66×40×79 Å

Foldseek 3Di:
DVPDDDDDDADFQFPQDDPLSRQLVVLLVVLQVLLPDPQRDQEEEAEDQPPVNVVQQVDDDDPSSVSSVVSNVSSVVRYHYHYDHDHPPPPPVVHVVVVVRHVVSNVDDHDHDDDDPVSVVVVVVVVVQVVVCVVVVNDDPVPFQLVVDDPLLNVVLVCLVVQVWPQLCNCVVVPNDPDQADPLRPDGRHSCCLQPPRPVCVVVNVVLDPPPDDPCCCRGNHPSSSVSNVVSCVVVVTTD

pLDDT: mean 91.79, std 6.87, range [48.34, 97.94]